Protein 1IZC (pdb70)

Nearest PDB structures (foldseek):
  1izc-assembly1_A  TM=1.003E+00  e=1.184E-63  Macrophoma commelinae
  1z6k-assembly1_A  TM=6.824E-01  e=1.123E-08  Mycobacterium tuberculosis H37Rv
  1u5h-assembly1_A  TM=6.588E-01  e=3.217E-08  Mycobacterium tuberculosis
  6as5-assembly1_B  TM=6.695E-01  e=9.802E-08  Mycobacterium tuberculosis H37Rv
  6cj4-assembly1_A  TM=6.616E-01  e=6.355E-08  Mycobacterium tuberculosis H37Rv

CATH classification: 3.20.20.60

Sequence (299 aa):
AKSYSEQPELHAKAPYRSAMLTYPGNLRQALKDAMADPSKTLMGVAHGIPSTFVTKVLAATKPDFVWIDVEHGMFNRLELHDAIHAAQHHSEGRSLVIVRVPKHDEVSLSTALDAGAAGIVIPHVETVEEVREFVKEMYYGPIGRRSFSPWTFSPGIADASLFPNDPYNVATSNNHVCIIPQIESVKGVENVDAIAAMPEIHGLMFGPGDYMIDAGLDLNGALSGVPHPTFVEAMTKFSTAAQRNGVPIFGGALSVDMVPSLIEQGYRAIAVQFDVWGLSRLVHGSLAQARASAKQFAG

Structure (mmCIF, N/CA/C/O backbone):
data_1IZC
#
_entry.id   1IZC
#
_cell.length_a   106.678
_cell.length_b   106.678
_cell.length_c   120.755
_cell.angle_alpha   90.00
_cell.angle_beta   90.00
_cell.angle_gamma   120.00
#
_symmetry.space_group_name_H-M   'P 63 2 2'
#
loop_
_entity.id
_entity.type
_entity.pdbx_description
1 polymer 'macrophomate synthase intermolecular Diels-Alderase'
2 non-polymer 'MAGNESIUM ION'
3 non-polymer 'PYRUVIC ACID'
4 water water
#
loop_
_atom_site.group_PDB
_atom_site.id
_atom_site.type_symbol
_atom_site.label_atom_id
_atom_site.label_alt_id
_atom_site.label_comp_id
_atom_site.label_asym_id
_atom_site.label_entity_id
_atom_site.label_seq_id
_atom_site.pdbx_PDB_ins_code
_atom_site.Cartn_x
_atom_site.Cartn_y
_atom_site.Cartn_z
_atom_site.occupancy
_atom_site.B_iso_or_equiv
_atom_site.auth_seq_id
_atom_site.auth_comp_id
_atom_site.auth_asym_id
_atom_site.auth_atom_id
_atom_site.pdbx_PDB_model_num
ATOM 1 N N . ALA A 1 2 ? 88.786 50.325 14.951 1.00 54.16 2 ALA A N 1
ATOM 2 C CA . ALA A 1 2 ? 88.762 51.789 15.263 1.00 51.32 2 ALA A CA 1
ATOM 3 C C . ALA A 1 2 ? 87.349 52.257 15.624 1.00 47.95 2 ALA A C 1
ATOM 4 O O . ALA A 1 2 ? 87.144 53.413 16.015 1.00 45.43 2 ALA A O 1
ATOM 6 N N . LYS A 1 3 ? 86.380 51.349 15.505 1.00 42.11 3 LYS A N 1
ATOM 7 C CA . LYS A 1 3 ? 84.993 51.680 15.794 1.00 28.86 3 LYS A CA 1
ATOM 8 C C . LYS A 1 3 ? 84.218 50.572 16.509 1.00 24.57 3 LYS A C 1
ATOM 9 O O . LYS A 1 3 ? 82.992 50.561 16.473 1.00 23.65 3 LYS A O 1
ATOM 15 N N . SER A 1 4 ? 84.921 49.641 17.141 1.00 21.22 4 SER A N 1
ATOM 16 C CA . SER A 1 4 ? 84.244 48.572 17.875 1.00 19.71 4 SER A CA 1
ATOM 17 C C . SER A 1 4 ? 83.692 49.193 19.161 1.00 18.40 4 SER A C 1
ATOM 18 O O . SER A 1 4 ? 84.036 50.321 19.512 1.00 16.08 4 SER A O 1
ATOM 21 N N . TYR A 1 5 ? 82.842 48.456 19.868 1.00 15.86 5 TYR A N 1
ATOM 22 C CA . TYR A 1 5 ? 82.272 48.958 21.111 1.00 15.67 5 TYR A CA 1
ATOM 23 C C . TYR A 1 5 ? 83.367 49.340 22.110 1.00 16.43 5 TYR A C 1
ATOM 24 O O . TYR A 1 5 ? 83.313 50.403 22.735 1.00 15.72 5 TYR A O 1
ATOM 33 N N . SER A 1 6 ? 84.358 48.467 22.262 1.00 19.12 6 SER A N 1
ATOM 34 C CA . SER A 1 6 ? 85.438 48.720 23.205 1.00 22.51 6 SER A CA 1
ATOM 35 C C . SER A 1 6 ? 86.208 49.991 22.870 1.00 24.47 6 SER A C 1
ATOM 36 O O . SER A 1 6 ? 86.779 50.617 23.760 1.00 25.03 6 SER A O 1
ATOM 39 N N . GLU A 1 7 ? 86.206 50.374 21.595 1.00 21.30 7 GLU A N 1
ATOM 40 C CA . GLU A 1 7 ? 86.910 51.575 21.146 1.00 23.41 7 GLU A CA 1
ATOM 41 C C . GLU A 1 7 ? 86.028 52.818 21.183 1.00 23.40 7 GLU A C 1
ATOM 42 O O . GLU A 1 7 ? 86.434 53.883 20.718 1.00 23.87 7 GLU A O 1
ATOM 48 N N . GLN A 1 8 ? 84.818 52.687 21.720 1.00 18.83 8 GLN A N 1
ATOM 49 C CA . GLN A 1 8 ? 83.903 53.819 21.810 1.00 17.88 8 GLN A CA 1
ATOM 50 C C . GLN A 1 8 ? 83.422 53.989 23.252 1.00 19.69 8 GLN A C 1
ATOM 51 O O . GLN A 1 8 ? 82.266 53.716 23.572 1.00 17.12 8 GLN A O 1
ATOM 57 N N . PRO A 1 9 ? 84.313 54.466 24.140 1.00 22.44 9 PRO A N 1
ATOM 58 C CA . PRO A 1 9 ? 84.036 54.688 25.569 1.00 20.09 9 PRO A CA 1
ATOM 59 C C . PRO A 1 9 ? 82.757 55.458 25.880 1.00 18.92 9 PRO A C 1
ATOM 60 O O . PRO A 1 9 ? 82.123 55.243 26.917 1.00 20.10 9 PRO A O 1
ATOM 64 N N . GLU A 1 10 ? 82.381 56.366 24.992 1.00 19.72 10 GLU A N 1
ATOM 65 C CA . GLU A 1 10 ? 81.183 57.160 25.204 1.00 21.38 10 GLU A CA 1
ATOM 66 C C . GLU A 1 10 ? 79.928 56.286 25.243 1.00 20.32 10 GLU A C 1
ATOM 67 O O . GLU A 1 10 ? 78.910 56.680 25.806 1.00 20.40 10 GLU A O 1
ATOM 73 N N . LEU A 1 11 ? 80.011 55.097 24.653 1.00 16.25 11 LEU A N 1
ATOM 74 C CA . LEU A 1 11 ? 78.873 54.179 24.620 1.00 16.88 11 LEU A CA 1
ATOM 75 C C . LEU A 1 11 ? 78.841 53.234 25.816 1.00 19.52 11 LEU A C 1
ATOM 76 O O . LEU A 1 11 ? 77.847 52.539 26.038 1.00 16.68 11 LEU A O 1
ATOM 81 N N . HIS A 1 12 ? 79.922 53.202 26.588 1.00 17.15 12 HIS A N 1
ATOM 82 C CA . HIS A 1 12 ? 79.986 52.281 27.713 1.00 18.93 12 HIS A CA 1
ATOM 83 C C . HIS A 1 12 ? 79.030 52.609 28.841 1.00 18.55 12 HIS A C 1
ATOM 84 O O . HIS A 1 12 ? 78.749 53.772 29.122 1.00 18.59 12 HIS A O 1
ATOM 91 N N . ALA A 1 13 ? 78.523 51.568 29.489 1.00 17.83 13 ALA A N 1
ATOM 92 C CA . ALA A 1 13 ? 77.585 51.761 30.581 1.00 18.42 13 ALA A CA 1
ATOM 93 C C . ALA A 1 13 ? 78.248 52.287 31.846 1.00 17.88 13 ALA A C 1
ATOM 94 O O . ALA A 1 13 ? 79.353 51.889 32.202 1.00 20.69 13 ALA A O 1
ATOM 96 N N . LYS A 1 14 ? 77.563 53.191 32.525 1.00 18.38 14 LYS A N 1
ATOM 97 C CA . LYS A 1 14 ? 78.077 53.726 33.773 1.00 25.55 14 LYS A CA 1
ATOM 98 C C . LYS A 1 14 ? 77.260 53.008 34.835 1.00 22.92 14 LYS A C 1
ATOM 99 O O . LYS A 1 14 ? 76.097 53.327 35.061 1.00 26.85 14 LYS A O 1
ATOM 105 N N . ALA A 1 15 ? 77.869 52.007 35.455 1.00 18.91 15 ALA A N 1
ATOM 106 C CA . ALA A 1 15 ? 77.184 51.213 36.467 1.00 15.44 15 ALA A CA 1
ATOM 107 C C . ALA A 1 15 ? 78.099 51.165 37.686 1.00 12.59 15 ALA A C 1
ATOM 108 O O . ALA A 1 15 ? 78.741 50.159 37.953 1.00 12.47 15 ALA A O 1
ATOM 110 N N . PRO A 1 16 ? 78.143 52.263 38.448 1.00 13.58 16 PRO A N 1
ATOM 111 C CA . PRO A 1 16 ? 78.968 52.426 39.648 1.00 14.45 16 PRO A CA 1
ATOM 112 C C . PRO A 1 16 ? 78.842 51.348 40.720 1.00 15.08 16 PRO A C 1
ATOM 113 O O . PRO A 1 16 ? 79.804 51.073 41.443 1.00 16.37 16 PRO A O 1
ATOM 117 N N . TYR A 1 17 ? 77.666 50.746 40.827 1.00 10.24 17 TYR A N 1
ATOM 118 C CA . TYR A 1 17 ? 77.426 49.761 41.879 1.00 8.14 17 TYR A CA 1
ATOM 119 C C . TYR A 1 17 ? 77.196 48.317 41.452 1.00 10.85 17 TYR A C 1
ATOM 120 O O . TYR A 1 17 ? 76.874 47.474 42.295 1.00 10.44 17 TYR A O 1
ATOM 129 N N . ARG A 1 18 ? 77.374 47.998 40.173 1.00 8.82 18 ARG A N 1
ATOM 130 C CA . ARG A 1 18 ? 77.122 46.616 39.751 1.00 9.76 18 ARG A CA 1
ATOM 131 C C . ARG A 1 18 ? 78.102 45.608 40.334 1.00 11.19 18 ARG A C 1
ATOM 132 O O . ARG A 1 18 ? 79.245 45.951 40.666 1.00 10.25 18 ARG A O 1
ATOM 140 N N . SER A 1 19 ? 77.647 44.368 40.478 1.00 10.97 19 SER A N 1
ATOM 141 C CA . SER A 1 19 ? 78.506 43.299 40.988 1.00 12.56 19 SER A CA 1
ATOM 142 C C . SER A 1 19 ? 79.324 42.740 39.824 1.00 10.63 19 SER A C 1
ATOM 143 O O . SER A 1 19 ? 79.171 43.188 38.687 1.00 12.02 19 SER A O 1
ATOM 146 N N . ALA A 1 20 ? 80.184 41.763 40.100 1.00 10.54 20 ALA A N 1
ATOM 147 C CA . ALA A 1 20 ? 81.007 41.170 39.048 1.00 8.42 20 ALA A CA 1
ATOM 148 C C . ALA A 1 20 ? 80.115 40.500 38.006 1.00 11.77 20 ALA A C 1
ATOM 149 O O . ALA A 1 2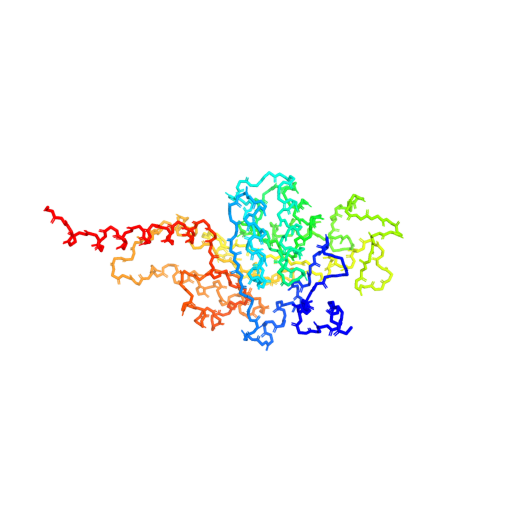0 ? 80.451 40.468 36.829 1.00 13.32 20 ALA A O 1
ATOM 151 N N . MET A 1 21 ? 78.996 39.939 38.456 1.00 9.61 21 MET A N 1
ATOM 152 C CA . MET A 1 21 ? 78.043 39.292 37.550 1.00 11.48 21 MET A CA 1
ATOM 153 C C . MET A 1 21 ? 76.675 39.909 37.783 1.00 11.14 21 MET A C 1
ATOM 154 O O . MET A 1 21 ? 76.263 40.122 38.928 1.00 9.51 21 MET A O 1
ATOM 159 N N . LEU A 1 22 ? 75.954 40.171 36.700 1.00 8.47 22 LEU A N 1
ATOM 160 C CA . LEU A 1 22 ? 74.658 40.831 36.815 1.00 10.41 22 LEU A CA 1
ATOM 161 C C . LEU A 1 22 ? 73.523 39.970 37.354 1.00 9.28 22 LEU A C 1
ATOM 162 O O . LEU A 1 22 ? 72.395 40.442 37.494 1.00 11.36 22 LEU A O 1
ATOM 167 N N . THR A 1 23 ? 73.840 38.716 37.661 1.00 9.33 23 THR A N 1
ATOM 168 C CA . THR A 1 23 ? 72.899 37.779 38.265 1.00 6.80 23 THR A CA 1
ATOM 169 C C . THR A 1 23 ? 72.970 37.943 39.784 1.00 9.17 23 THR A C 1
ATOM 170 O O . THR A 1 23 ? 72.232 37.290 40.528 1.00 9.27 23 THR A O 1
ATOM 174 N N . TYR A 1 24 ? 73.869 38.816 40.234 1.00 8.71 24 TYR A N 1
ATOM 175 C CA . TYR A 1 24 ? 74.035 39.095 41.662 1.00 10.45 24 TYR A CA 1
ATOM 176 C C . TYR A 1 24 ? 73.663 40.540 41.958 1.00 8.95 24 TYR A C 1
ATOM 177 O O . TYR A 1 24 ? 73.755 41.407 41.086 1.00 9.76 24 TYR A O 1
ATOM 186 N N . PRO A 1 25 ? 73.243 40.828 43.202 1.00 10.12 25 PRO A N 1
ATOM 187 C CA . PRO A 1 25 ? 72.858 42.202 43.529 1.00 9.36 25 PRO A CA 1
ATOM 188 C C . PRO A 1 25 ? 73.944 43.252 43.450 1.00 9.77 25 PRO A C 1
ATOM 189 O O . PRO A 1 25 ? 75.084 43.016 43.852 1.00 9.78 25 PRO A O 1
ATOM 193 N N . GLY A 1 26 ? 73.572 44.411 42.919 1.00 9.52 26 GLY A N 1
ATOM 194 C CA . GLY A 1 26 ? 74.491 45.528 42.857 1.00 9.09 26 GLY A CA 1
ATOM 195 C C . GLY A 1 26 ? 74.586 46.077 44.272 1.00 11.08 26 GLY A C 1
ATOM 196 O O . GLY A 1 26 ? 73.793 45.702 45.147 1.00 8.63 26 GLY A O 1
ATOM 197 N N . ASN A 1 27 ? 75.529 46.981 44.510 1.00 10.15 27 ASN A N 1
ATOM 198 C CA . ASN A 1 27 ? 75.715 47.496 45.866 1.00 9.91 27 ASN A CA 1
ATOM 199 C C . ASN A 1 27 ? 74.793 48.641 46.281 1.00 9.64 27 ASN A C 1
ATOM 200 O O . ASN A 1 27 ? 75.205 49.811 46.315 1.00 10.91 27 ASN A O 1
ATOM 205 N N . LEU A 1 28 ? 73.552 48.302 46.621 1.00 6.88 28 LEU A N 1
ATOM 206 C CA . LEU A 1 28 ? 72.587 49.307 47.049 1.00 9.67 28 LEU A CA 1
ATOM 207 C C . LEU A 1 28 ? 73.031 49.900 48.387 1.00 10.01 28 LEU A C 1
ATOM 208 O O . LEU A 1 28 ? 72.785 51.074 48.668 1.00 9.25 28 LEU A O 1
ATOM 213 N N . ARG A 1 29 ? 73.689 49.084 49.210 1.00 8.07 29 ARG A N 1
ATOM 214 C CA . ARG A 1 29 ? 74.176 49.553 50.508 1.00 8.35 29 ARG A CA 1
ATOM 215 C C . ARG A 1 29 ? 75.049 50.804 50.312 1.00 11.61 29 ARG A C 1
ATOM 216 O O . ARG A 1 29 ? 74.856 51.838 50.979 1.00 11.40 29 ARG A O 1
ATOM 224 N N . GLN A 1 30 ? 76.004 50.714 49.388 1.00 9.62 30 GLN A N 1
ATOM 225 C CA . GLN A 1 30 ? 76.902 51.832 49.131 1.00 9.75 30 GLN A CA 1
ATOM 226 C C . GLN A 1 30 ? 76.189 52.964 48.405 1.00 10.06 30 GLN A C 1
ATOM 227 O O . GLN A 1 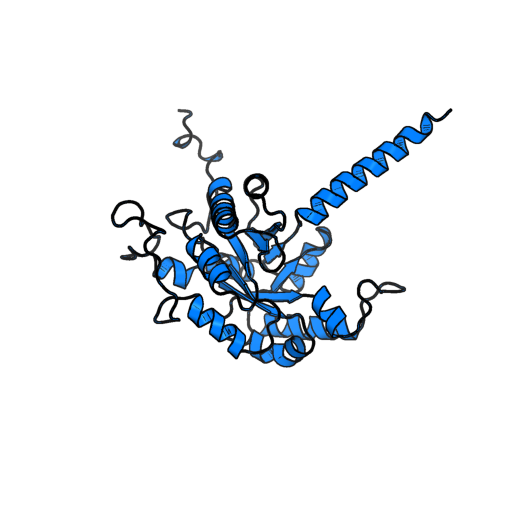30 ? 76.464 54.140 48.646 1.00 9.75 30 GLN A O 1
ATOM 233 N N . ALA A 1 31 ? 75.271 52.620 47.506 1.00 8.63 31 ALA A N 1
ATOM 234 C CA . ALA A 1 31 ? 74.547 53.661 46.780 1.00 10.43 31 ALA A CA 1
ATOM 235 C C . ALA A 1 31 ? 73.801 54.551 47.762 1.00 10.98 31 ALA A C 1
ATOM 236 O O . ALA A 1 31 ? 73.773 55.775 47.609 1.00 10.03 31 ALA A O 1
ATOM 238 N N . LEU A 1 32 ? 73.194 53.935 48.775 1.00 9.48 32 LEU A N 1
ATOM 239 C CA . LEU A 1 32 ? 72.463 54.706 49.774 1.00 8.65 32 LEU A CA 1
ATOM 240 C C . LEU A 1 32 ? 73.414 55.561 50.601 1.00 9.12 32 LEU A C 1
ATOM 241 O O . LEU A 1 32 ? 73.111 56.716 50.888 1.00 11.70 32 LEU A O 1
ATOM 246 N N . LYS A 1 33 ? 74.554 55.001 50.991 1.00 9.18 33 LYS A N 1
ATOM 247 C CA . LYS A 1 33 ? 75.516 55.774 51.770 1.00 9.24 33 LYS A CA 1
ATOM 248 C C . LYS A 1 33 ? 76.013 56.961 50.949 1.00 14.06 33 LYS A C 1
ATOM 249 O O . LYS A 1 33 ? 76.181 58.067 51.479 1.00 12.39 33 LYS A O 1
ATOM 255 N N . ASP A 1 34 ? 76.237 56.741 49.654 1.00 11.11 34 ASP A N 1
ATOM 256 C CA . ASP A 1 34 ? 76.710 57.818 48.786 1.00 11.10 34 ASP A CA 1
ATOM 257 C C . ASP A 1 34 ? 75.660 58.918 48.623 1.00 11.78 34 ASP A C 1
ATOM 258 O O . ASP A 1 34 ? 76.003 60.105 48.551 1.00 12.49 34 ASP A O 1
ATOM 263 N N . ALA A 1 35 ? 74.383 58.536 48.577 1.00 12.01 35 ALA A N 1
ATOM 264 C CA . ALA A 1 35 ? 73.299 59.508 48.450 1.00 11.08 35 ALA A CA 1
ATOM 265 C C . ALA A 1 35 ? 73.154 60.302 49.755 1.00 12.00 35 ALA A C 1
ATOM 266 O O . ALA A 1 35 ? 72.800 61.480 49.745 1.00 11.65 35 ALA A O 1
ATOM 268 N N . MET A 1 36 ? 73.421 59.657 50.886 1.00 11.78 36 MET A N 1
ATOM 269 C CA . MET A 1 36 ? 73.354 60.363 52.158 1.00 12.30 36 MET A CA 1
ATOM 270 C C . MET A 1 36 ? 74.479 61.398 52.225 1.00 12.12 36 MET A C 1
ATOM 271 O O . MET A 1 36 ? 74.270 62.518 52.679 1.00 15.04 36 MET A O 1
ATOM 276 N N . ALA A 1 37 ? 75.658 61.024 51.745 1.00 12.76 37 ALA A N 1
ATOM 277 C CA . ALA A 1 37 ? 76.812 61.923 51.749 1.00 13.17 37 ALA A CA 1
ATOM 278 C C . ALA A 1 37 ? 76.628 63.084 50.778 1.00 16.87 37 ALA A C 1
ATOM 279 O O . ALA A 1 37 ? 77.089 64.198 51.035 1.00 14.18 37 ALA A O 1
ATOM 281 N N . ASP A 1 38 ? 75.959 62.812 49.656 1.00 12.67 38 ASP A N 1
ATOM 282 C CA . ASP A 1 38 ? 75.716 63.831 48.638 1.00 13.24 38 ASP A CA 1
ATOM 283 C C . ASP A 1 38 ? 74.304 63.617 48.104 1.00 12.36 38 ASP A C 1
ATOM 284 O O . ASP A 1 38 ? 74.101 62.825 47.193 1.00 12.88 38 ASP A O 1
ATOM 289 N N . PRO A 1 39 ? 73.315 64.328 48.671 1.00 14.65 39 PRO A N 1
ATOM 290 C CA . PRO A 1 39 ? 71.912 64.206 48.259 1.00 13.07 39 PRO A CA 1
ATOM 291 C C . PRO A 1 39 ? 71.592 64.474 46.794 1.00 14.75 39 PRO A C 1
ATOM 292 O O . PRO A 1 39 ? 70.482 64.176 46.354 1.00 12.74 39 PRO A O 1
ATOM 296 N N . SER A 1 40 ? 72.536 65.039 46.042 1.00 13.22 40 SER A N 1
ATOM 297 C CA . SER A 1 40 ? 72.282 65.261 44.621 1.00 14.95 40 SER A CA 1
ATOM 298 C C . SER A 1 40 ? 72.312 63.882 43.964 1.00 14.54 40 SER A C 1
ATOM 299 O O . SER A 1 40 ? 71.891 63.719 42.811 1.00 15.17 40 SER A O 1
ATOM 302 N N . LYS A 1 41 ? 72.803 62.886 44.704 1.00 12.79 41 LYS A N 1
ATOM 303 C CA . LYS A 1 41 ? 72.873 61.520 44.192 1.00 12.10 41 LYS A CA 1
ATOM 304 C C . LYS A 1 41 ? 71.688 60.659 44.654 1.00 12.66 41 LYS A C 1
ATOM 305 O O . LYS A 1 41 ? 71.710 59.433 44.521 1.00 12.16 41 LYS A O 1
ATOM 311 N N . THR A 1 42 ? 70.670 61.306 45.208 1.00 9.82 42 THR A N 1
ATOM 312 C CA . THR A 1 42 ? 69.458 60.619 45.641 1.00 10.94 42 THR A CA 1
ATOM 313 C C . THR A 1 42 ? 69.034 59.710 44.485 1.00 12.11 42 THR A C 1
ATOM 314 O O . THR A 1 42 ? 68.997 60.148 43.339 1.00 12.60 42 THR A O 1
ATOM 318 N N . LEU A 1 43 ? 68.738 58.448 44.790 1.00 9.15 43 LEU A N 1
ATOM 319 C CA . LEU A 1 43 ? 68.347 57.487 43.756 1.00 10.01 43 LEU A CA 1
ATOM 320 C C . LEU A 1 43 ? 66.965 57.763 43.196 1.00 9.45 43 LEU A C 1
ATOM 321 O O . LEU A 1 43 ? 65.988 57.839 43.941 1.00 8.46 43 LEU A O 1
ATOM 326 N N . MET A 1 44 ? 66.890 57.915 41.878 1.00 9.68 44 MET A N 1
ATOM 327 C CA . MET A 1 44 ? 65.610 58.161 41.223 1.00 8.37 44 MET A CA 1
ATOM 328 C C . MET A 1 44 ? 65.248 56.872 40.477 1.00 7.22 44 MET A C 1
ATOM 329 O O . MET A 1 44 ? 65.989 56.432 39.594 1.00 9.72 44 MET A O 1
ATOM 334 N N . GLY A 1 45 ? 64.123 56.266 40.859 1.00 10.09 45 GLY A N 1
ATOM 335 C CA . GLY A 1 45 ? 63.727 55.018 40.234 1.00 10.95 45 GLY A CA 1
ATOM 336 C C . GLY A 1 45 ? 62.289 54.968 39.757 1.00 9.46 45 GLY A C 1
ATOM 337 O O . GLY A 1 45 ? 61.588 55.981 39.720 1.00 11.10 45 GLY A O 1
ATOM 338 N N . VAL A 1 46 ? 61.849 53.762 39.415 1.00 8.16 46 VAL A N 1
ATOM 339 C CA . VAL A 1 46 ? 60.507 53.549 38.897 1.00 9.44 46 VAL A CA 1
ATOM 340 C C . VAL A 1 46 ? 59.864 52.353 39.584 1.00 9.45 46 VAL A C 1
ATOM 341 O O . VAL A 1 46 ? 60.530 51.335 39.843 1.00 9.03 46 VAL A O 1
ATOM 345 N N . ALA A 1 47 ? 58.578 52.493 39.907 1.00 8.07 47 ALA A N 1
ATOM 346 C CA . ALA A 1 47 ? 57.821 51.426 40.567 1.00 8.76 47 ALA A CA 1
ATOM 347 C C . ALA A 1 47 ? 57.261 50.550 39.452 1.00 10.97 47 ALA A C 1
ATOM 348 O O . ALA A 1 47 ? 56.741 51.057 38.463 1.00 10.41 47 ALA A O 1
ATOM 350 N N . HIS A 1 48 ? 57.373 49.239 39.635 1.00 8.69 48 HIS A N 1
ATOM 351 C CA . HIS A 1 48 ? 56.990 48.248 38.622 1.00 7.76 48 HIS A CA 1
ATOM 352 C C . HIS A 1 48 ? 55.981 47.239 39.188 1.00 10.55 48 HIS A C 1
ATOM 353 O O . HIS A 1 48 ? 56.319 46.370 40.009 1.00 8.68 48 HIS A O 1
ATOM 360 N N . GLY A 1 49 ? 54.725 47.384 38.751 1.00 8.73 49 GLY A N 1
ATOM 361 C CA . GLY A 1 49 ? 53.647 46.520 39.205 1.00 7.74 49 GLY A CA 1
ATOM 362 C C . GLY A 1 49 ? 53.008 45.712 38.081 1.00 11.31 49 GLY A C 1
ATOM 363 O O . GLY A 1 49 ? 52.156 44.867 38.338 1.00 11.46 49 GLY A O 1
ATOM 364 N N . ILE A 1 50 ? 53.403 45.978 36.839 1.00 8.63 50 ILE A N 1
ATOM 365 C CA . ILE A 1 50 ? 52.868 45.229 35.693 1.00 10.24 50 ILE A CA 1
ATOM 366 C C . ILE A 1 50 ? 53.688 43.947 35.596 1.00 9.08 50 ILE A C 1
ATOM 367 O O . ILE A 1 50 ? 54.900 44.002 35.372 1.00 12.03 50 ILE A O 1
ATOM 372 N N . PRO A 1 51 ? 53.038 42.774 35.742 1.00 10.14 51 PRO A N 1
ATOM 373 C CA . PRO A 1 51 ? 53.735 41.486 35.685 1.00 10.65 51 PRO A CA 1
ATOM 374 C C . PRO A 1 51 ? 54.120 41.060 34.283 1.00 11.85 51 PRO A C 1
ATOM 375 O O . PRO A 1 51 ? 53.538 40.134 33.712 1.00 10.65 51 PRO A O 1
ATOM 379 N N . SER A 1 52 ? 55.117 41.747 33.734 1.00 8.77 52 SER A N 1
ATOM 380 C CA . SER A 1 52 ? 55.583 41.462 32.384 1.00 10.47 52 SER A CA 1
ATOM 381 C C . SER A 1 52 ? 57.072 41.767 32.311 1.00 12.09 52 SER A C 1
ATOM 382 O O . SER A 1 52 ? 57.486 42.904 32.567 1.00 7.42 52 SER A O 1
ATOM 385 N N . THR A 1 53 ? 57.877 40.762 31.977 1.00 10.30 53 THR A N 1
ATOM 386 C CA . THR A 1 53 ? 59.310 41.004 31.872 1.00 9.20 53 THR A CA 1
ATOM 387 C C . THR A 1 53 ? 59.594 41.922 30.687 1.00 9.30 53 THR A C 1
ATOM 388 O O . THR A 1 53 ? 60.605 42.615 30.681 1.00 9.02 53 THR A O 1
ATOM 392 N N . PHE A 1 54 ? 58.709 41.943 29.688 1.00 6.90 54 PHE A N 1
ATOM 393 C CA . PHE A 1 54 ? 58.915 42.834 28.541 1.00 9.62 54 PHE A CA 1
ATOM 394 C C . PHE A 1 54 ? 58.868 44.267 29.078 1.00 9.63 54 PHE A C 1
ATOM 395 O O . PHE A 1 54 ? 59.683 45.110 28.707 1.00 8.51 54 PHE A O 1
ATOM 403 N N . VAL A 1 55 ? 57.915 44.543 29.966 1.00 6.85 55 VAL A N 1
ATOM 404 C CA . VAL A 1 55 ? 57.830 45.872 30.569 1.00 6.85 55 VAL A CA 1
ATOM 405 C C . VAL A 1 55 ? 59.101 46.160 31.379 1.00 5.83 55 VAL A C 1
ATOM 406 O O . VAL A 1 55 ? 59.637 47.264 31.327 1.00 7.01 55 VAL A O 1
ATOM 410 N N . THR A 1 56 ? 59.594 45.174 32.126 1.00 6.87 56 THR A N 1
ATOM 411 C CA . THR A 1 56 ? 60.808 45.404 32.902 1.00 8.18 56 THR A CA 1
ATOM 412 C C . THR A 1 56 ? 61.928 45.840 31.963 1.00 7.10 56 THR A C 1
ATOM 413 O O . THR A 1 56 ? 62.724 46.719 32.285 1.00 6.42 56 THR A O 1
ATOM 417 N N . LYS A 1 57 ? 62.006 45.192 30.808 1.00 5.17 57 LYS A N 1
ATOM 418 C CA . LYS A 1 57 ? 63.044 45.540 29.841 1.00 6.35 57 LYS A CA 1
ATOM 419 C C . LYS A 1 57 ? 62.902 46.977 29.327 1.00 8.60 57 LYS A C 1
ATOM 420 O O . LYS A 1 57 ? 63.898 47.679 29.137 1.00 10.38 57 LYS A O 1
ATOM 426 N N . VAL A 1 58 ? 61.669 47.406 29.078 1.00 7.10 58 VAL A N 1
ATOM 427 C CA . VAL A 1 58 ? 61.433 48.775 28.606 1.00 7.64 58 VAL A CA 1
ATOM 428 C C . VAL A 1 58 ? 61.843 49.749 29.715 1.00 10.22 58 VAL A C 1
ATOM 429 O O . VAL A 1 58 ? 62.497 50.755 29.465 1.00 9.23 58 VAL A O 1
ATOM 433 N N . LEU A 1 59 ? 61.463 49.439 30.952 1.00 7.60 59 LEU A N 1
ATOM 434 C CA . LEU A 1 59 ? 61.828 50.299 32.080 1.00 6.31 59 LEU A CA 1
ATOM 435 C C . LEU A 1 59 ? 63.352 50.324 32.273 1.00 7.85 59 LEU A C 1
ATOM 436 O O . LEU A 1 59 ? 63.944 51.385 32.499 1.00 9.64 59 LEU A O 1
ATOM 441 N N . ALA A 1 60 ? 63.987 49.160 32.193 1.00 8.41 60 ALA A N 1
ATOM 442 C CA . ALA A 1 60 ? 65.434 49.092 32.388 1.00 8.30 60 ALA A CA 1
ATOM 443 C C . ALA A 1 60 ? 66.193 49.907 31.337 1.00 10.69 60 ALA A C 1
ATOM 444 O O . ALA A 1 60 ? 67.231 50.498 31.637 1.00 9.78 60 ALA A O 1
ATOM 446 N N . ALA A 1 61 ? 65.666 49.953 30.119 1.00 8.22 61 ALA A N 1
ATOM 447 C CA . ALA A 1 61 ? 66.335 50.694 29.046 1.00 10.27 61 ALA A CA 1
ATOM 448 C C . ALA A 1 61 ? 66.348 52.208 29.277 1.00 10.33 61 ALA A C 1
ATOM 449 O O . ALA A 1 61 ? 67.136 52.917 28.644 1.00 11.39 61 ALA A O 1
ATOM 451 N N . THR A 1 62 ? 65.490 52.706 30.168 1.00 8.02 62 THR A N 1
ATOM 452 C CA . THR A 1 62 ? 65.468 54.145 30.465 1.00 7.40 62 THR A CA 1
ATOM 453 C C . THR A 1 62 ? 66.520 54.479 31.525 1.00 11.00 62 THR A C 1
ATOM 454 O O . THR A 1 62 ? 66.671 55.636 31.919 1.00 10.08 62 THR A O 1
ATOM 458 N N . LYS A 1 63 ? 67.211 53.442 31.995 1.00 8.98 63 LYS A N 1
ATOM 459 C CA . LYS A 1 63 ? 68.285 53.576 32.972 1.00 10.65 63 LYS A CA 1
ATOM 460 C C . LYS A 1 63 ? 67.965 54.244 34.309 1.00 11.51 63 LYS A C 1
ATOM 461 O O . LYS A 1 63 ? 68.642 55.183 34.728 1.00 11.74 63 LYS A O 1
ATOM 467 N N . PRO A 1 64 ? 66.931 53.751 35.014 1.00 7.94 64 PRO A N 1
ATOM 468 C CA . PRO A 1 64 ? 66.584 54.333 36.312 1.00 9.03 64 PRO A CA 1
ATOM 469 C C . PRO A 1 64 ? 67.651 53.878 37.311 1.00 8.58 64 PRO A C 1
ATOM 470 O O . PRO A 1 64 ? 68.355 52.894 37.062 1.00 10.45 64 PRO A O 1
ATOM 474 N N . ASP A 1 65 ? 67.782 54.592 38.426 1.00 9.44 65 ASP A N 1
ATOM 475 C CA . ASP A 1 65 ? 68.759 54.201 39.435 1.00 7.99 65 ASP A CA 1
ATOM 476 C C . ASP A 1 65 ? 68.308 52.900 40.098 1.00 9.46 65 ASP A C 1
ATOM 477 O O . ASP A 1 65 ? 69.112 52.180 40.675 1.00 10.43 65 ASP A O 1
ATOM 482 N N . PHE A 1 66 ? 67.009 52.618 40.032 1.00 10.26 66 PHE A N 1
ATOM 483 C CA . PHE A 1 66 ? 66.479 51.369 40.562 1.00 6.82 66 PHE A CA 1
ATOM 484 C C . PHE A 1 66 ? 65.109 51.063 39.981 1.00 7.65 66 PHE A C 1
ATOM 485 O O . PHE A 1 66 ? 64.414 51.959 39.508 1.00 8.64 66 PHE A O 1
ATOM 493 N N . VAL A 1 67 ? 64.744 49.784 40.002 1.00 9.25 67 VAL A N 1
ATOM 494 C CA . VAL A 1 67 ? 63.415 49.353 39.577 1.00 8.05 67 VAL A CA 1
ATOM 495 C C . VAL A 1 67 ? 62.886 48.742 40.868 1.00 7.98 67 VAL A C 1
ATOM 496 O O . VAL A 1 67 ? 63.529 47.872 41.456 1.00 9.83 67 VAL A O 1
ATOM 500 N N . TRP A 1 68 ? 61.741 49.237 41.321 1.00 7.33 68 TRP A N 1
ATOM 501 C CA . TRP A 1 68 ? 61.101 48.796 42.553 1.00 8.75 68 TRP A CA 1
ATOM 502 C C . TRP A 1 68 ? 59.979 47.846 42.143 1.00 10.06 68 TRP A C 1
ATOM 503 O O . TRP A 1 68 ? 58.951 48.280 41.632 1.00 10.35 68 TRP A O 1
ATOM 514 N N . ILE A 1 69 ? 60.179 46.551 42.369 1.00 9.03 69 ILE A N 1
ATOM 515 C CA . ILE A 1 69 ? 59.179 45.558 41.982 1.00 6.43 69 ILE A CA 1
ATOM 516 C C . ILE A 1 69 ? 58.295 45.207 43.169 1.00 8.42 69 ILE A C 1
ATOM 517 O O . ILE A 1 69 ? 58.790 44.825 44.226 1.00 8.00 69 ILE A O 1
ATOM 522 N N . ASP A 1 70 ? 56.983 45.336 42.989 1.00 7.88 70 ASP A N 1
ATOM 523 C CA . ASP A 1 70 ? 56.045 45.049 44.064 1.00 8.83 70 ASP A CA 1
ATOM 524 C C . ASP A 1 70 ? 55.473 43.641 43.961 1.00 11.20 70 ASP A C 1
ATOM 525 O O . ASP A 1 70 ? 54.644 43.352 43.094 1.00 11.67 70 ASP A O 1
ATOM 530 N N . VAL A 1 71 ? 55.920 42.762 44.850 1.00 10.38 71 VAL A N 1
ATOM 531 C CA . VAL A 1 71 ? 55.434 41.401 44.854 1.00 12.47 71 VAL A CA 1
ATOM 532 C C . VAL A 1 71 ? 54.328 41.267 45.890 1.00 12.81 71 VAL A C 1
ATOM 533 O O . VAL A 1 71 ? 53.596 40.284 45.888 1.00 11.66 71 VAL A O 1
ATOM 537 N N . GLU A 1 72 ? 54.192 42.245 46.785 1.00 8.47 72 GLU A N 1
ATOM 538 C CA . GLU A 1 72 ? 53.106 42.126 47.753 1.00 6.55 72 GLU A CA 1
ATOM 539 C C . GLU A 1 72 ? 51.788 42.204 47.000 1.00 6.96 72 GLU A C 1
ATOM 540 O O . GLU A 1 72 ? 50.875 41.413 47.251 1.00 10.88 72 GLU A O 1
ATOM 546 N N . HIS A 1 73 ? 51.705 43.149 46.066 1.00 8.44 73 HIS A N 1
ATOM 547 C CA . HIS A 1 73 ? 50.476 43.341 45.300 1.00 12.43 73 HIS A CA 1
ATOM 548 C C . HIS A 1 73 ? 50.604 43.176 43.790 1.00 15.76 73 HIS A C 1
ATOM 549 O O . HIS A 1 73 ? 49.596 43.242 43.078 1.00 19.05 73 HIS A O 1
ATOM 556 N N . GLY A 1 74 ? 51.827 43.000 43.300 1.00 10.14 74 GLY A N 1
ATOM 557 C CA . GLY A 1 74 ? 52.041 42.790 41.874 1.00 10.73 74 GLY A CA 1
ATOM 558 C C . GLY A 1 74 ? 51.846 41.313 41.583 1.00 10.94 74 GLY A C 1
ATOM 559 O O . GLY A 1 74 ? 52.329 40.449 42.315 1.00 12.15 74 GLY A O 1
ATOM 560 N N . MET A 1 75 ? 51.150 41.009 40.495 1.00 9.03 75 MET A N 1
ATOM 561 C CA . MET A 1 75 ? 50.844 39.630 40.144 1.00 10.81 75 MET A CA 1
ATOM 562 C C . MET A 1 75 ? 51.977 38.841 39.481 1.00 12.51 75 MET A C 1
ATOM 563 O O . MET A 1 75 ? 51.769 38.164 38.480 1.00 11.73 75 MET A O 1
ATOM 568 N N . PHE A 1 76 ? 53.176 38.911 40.046 1.00 9.69 76 PHE A N 1
ATOM 569 C CA . PHE A 1 76 ? 54.301 38.181 39.482 1.00 12.44 76 PHE A CA 1
ATOM 570 C C . PHE A 1 76 ? 54.337 36.725 39.946 1.00 11.64 76 PHE A C 1
ATOM 571 O O . PHE A 1 76 ? 54.269 36.461 41.148 1.00 16.19 76 PHE A O 1
ATOM 579 N N . ASN A 1 77 ? 54.441 35.793 39.000 1.00 10.07 77 ASN A N 1
ATOM 580 C CA . ASN A 1 77 ? 54.609 34.382 39.351 1.00 10.28 77 ASN A CA 1
ATOM 581 C C . ASN A 1 77 ? 56.074 34.269 39.775 1.00 9.55 77 ASN A C 1
ATOM 582 O O . ASN A 1 77 ? 56.869 35.179 39.539 1.00 9.46 77 ASN A O 1
ATOM 587 N N . ARG A 1 78 ? 56.440 33.137 40.358 1.00 7.20 78 ARG A N 1
ATOM 588 C CA . ARG A 1 78 ? 57.797 32.942 40.824 1.00 7.71 78 ARG A CA 1
ATOM 589 C C . ARG A 1 78 ? 58.868 33.077 39.743 1.00 8.38 78 ARG A C 1
ATOM 590 O O . ARG A 1 78 ? 59.806 33.861 39.890 1.00 8.09 78 ARG A O 1
ATOM 598 N N . LEU A 1 79 ? 58.733 32.314 38.663 1.00 7.19 79 LEU A N 1
ATOM 599 C CA . LEU A 1 79 ? 59.731 32.363 37.606 1.00 9.17 79 LEU A CA 1
ATOM 600 C C . LEU A 1 79 ? 59.757 33.735 36.947 1.00 8.60 79 LEU A C 1
ATOM 601 O O . LEU A 1 79 ? 60.830 34.250 36.623 1.00 9.13 79 LEU A O 1
ATOM 606 N N . GLU A 1 80 ? 58.582 34.327 36.759 1.00 8.59 80 GLU A N 1
ATOM 607 C CA . GLU A 1 80 ? 58.494 35.648 36.142 1.00 11.14 80 GLU A CA 1
ATOM 608 C C . GLU A 1 80 ? 59.146 36.735 37.009 1.00 7.50 80 GLU A C 1
ATOM 609 O O . GLU A 1 80 ? 59.721 37.683 36.478 1.00 8.27 80 GLU A O 1
ATOM 615 N N . LEU A 1 81 ? 59.056 36.596 38.334 1.00 7.96 81 LEU A N 1
ATOM 616 C CA . LEU A 1 81 ? 59.695 37.542 39.259 1.00 6.76 81 LEU A CA 1
ATOM 617 C C . LEU A 1 81 ? 61.211 37.424 39.062 1.00 6.54 81 LEU A C 1
ATOM 618 O O . LEU A 1 81 ? 61.932 38.419 38.946 1.00 7.14 81 LEU A O 1
ATOM 623 N N . HIS A 1 82 ? 61.687 36.187 39.062 1.00 7.92 82 HIS A N 1
ATOM 624 C CA . HIS A 1 82 ? 63.105 35.893 38.846 1.00 7.44 82 HIS A CA 1
ATOM 625 C C . HIS A 1 82 ? 63.561 36.514 37.522 1.00 8.10 82 HIS A C 1
ATOM 626 O O . HIS A 1 82 ? 64.600 37.173 37.464 1.00 7.23 82 HIS A O 1
ATOM 633 N N . ASP A 1 83 ? 62.776 36.327 36.466 1.00 6.03 83 ASP A N 1
ATOM 634 C CA . ASP A 1 83 ? 63.154 36.867 35.166 1.00 8.63 83 ASP A CA 1
ATOM 635 C C . ASP A 1 83 ? 63.105 38.386 35.122 1.00 7.01 83 ASP A C 1
ATOM 636 O O . ASP A 1 83 ? 63.914 39.007 34.428 1.00 6.13 83 ASP A O 1
ATOM 641 N N . ALA A 1 84 ? 62.172 38.991 35.857 1.00 6.92 84 ALA A N 1
ATOM 642 C CA . ALA A 1 84 ? 62.054 40.444 35.860 1.00 7.02 84 ALA A CA 1
ATOM 643 C C . ALA A 1 84 ? 63.270 41.046 36.568 1.00 6.81 84 ALA A C 1
ATOM 644 O O . ALA A 1 84 ? 63.840 42.045 36.124 1.00 7.27 84 ALA A O 1
ATOM 646 N N . ILE A 1 85 ? 63.688 40.421 37.660 1.00 5.10 85 ILE A N 1
ATOM 647 C CA . ILE A 1 85 ? 64.840 40.938 38.394 1.00 5.54 85 ILE A CA 1
ATOM 648 C C . ILE A 1 85 ? 66.086 40.844 37.502 1.00 6.76 85 ILE A C 1
ATOM 649 O O . ILE A 1 85 ? 66.856 41.807 37.394 1.00 6.91 85 ILE A O 1
ATOM 654 N N . HIS A 1 86 ? 66.271 39.698 36.851 1.00 5.80 86 HIS A N 1
ATOM 655 C CA . HIS A 1 86 ? 67.401 39.524 35.935 1.00 6.78 86 HIS A CA 1
ATOM 656 C C . HIS A 1 86 ? 67.309 40.573 34.824 1.00 8.22 86 HIS A C 1
ATOM 657 O O . HIS A 1 86 ? 68.292 41.216 34.489 1.00 6.08 86 HIS A O 1
ATOM 664 N N . ALA A 1 87 ? 66.130 40.727 34.233 1.00 6.65 87 ALA A N 1
ATOM 665 C CA . ALA A 1 87 ? 66.000 41.701 33.139 1.00 6.48 87 ALA A CA 1
ATOM 666 C C . ALA A 1 87 ? 66.327 43.135 33.565 1.00 7.67 87 ALA A C 1
ATOM 667 O O . ALA A 1 87 ? 66.981 43.879 32.817 1.00 8.23 87 ALA A O 1
ATOM 669 N N . ALA A 1 88 ? 65.876 43.539 34.749 1.00 5.61 88 ALA A N 1
ATOM 670 C CA . ALA A 1 88 ? 66.166 44.900 35.218 1.00 6.25 88 ALA A CA 1
ATOM 671 C C . ALA A 1 88 ? 67.668 45.159 35.275 1.00 7.69 88 ALA A C 1
ATOM 672 O O . ALA A 1 88 ? 68.153 46.200 34.824 1.00 8.72 88 ALA A O 1
ATOM 674 N N . GLN A 1 89 ? 68.412 44.223 35.847 1.00 7.99 89 GLN A N 1
ATOM 675 C CA . GLN A 1 89 ? 69.839 44.418 35.954 1.00 6.64 89 GLN A CA 1
ATOM 676 C C . GLN A 1 89 ? 70.597 44.217 34.650 1.00 9.47 89 GLN A C 1
ATOM 677 O O . GLN A 1 89 ? 71.527 44.955 34.368 1.00 10.53 89 GLN A O 1
ATOM 683 N N . HIS A 1 90 ? 70.190 43.248 33.835 1.00 10.02 90 HIS A N 1
ATOM 684 C CA . HIS A 1 90 ? 70.914 43.001 32.584 1.00 7.56 90 HIS A CA 1
ATOM 685 C C . HIS A 1 90 ? 70.612 44.022 31.491 1.00 8.07 90 HIS A C 1
ATOM 686 O O . HIS A 1 90 ? 71.528 44.472 30.810 1.00 8.95 90 HIS A O 1
ATOM 693 N N . HIS A 1 91 ? 69.344 44.402 31.325 1.00 8.03 91 HIS A N 1
ATOM 694 C CA . HIS A 1 91 ? 68.988 45.371 30.292 1.00 7.86 91 HIS A CA 1
ATOM 695 C C . HIS A 1 91 ? 69.367 46.827 30.612 1.00 11.80 91 HIS A C 1
ATOM 696 O O . HIS A 1 91 ? 69.258 47.714 29.754 1.00 13.02 91 HIS A O 1
ATOM 703 N N . SER A 1 92 ? 69.814 47.075 31.842 1.00 8.75 92 SER A N 1
ATOM 704 C CA . SER A 1 92 ? 70.301 48.405 32.227 1.00 9.45 92 SER A CA 1
ATOM 705 C C . SER A 1 92 ? 71.828 48.269 32.361 1.00 10.35 92 SER A C 1
ATOM 706 O O . SER A 1 92 ? 72.521 49.223 32.735 1.00 10.15 92 SER A O 1
ATOM 709 N N . GLU A 1 93 ? 72.326 47.075 32.046 1.00 7.92 93 GLU A N 1
ATOM 710 C CA . GLU A 1 93 ? 73.747 46.707 32.151 1.00 8.87 93 GLU A CA 1
ATOM 711 C C . GLU A 1 93 ? 74.322 47.069 33.511 1.00 11.69 93 GLU A C 1
ATOM 712 O O . GLU A 1 93 ? 75.433 47.583 33.623 1.00 11.65 93 GLU A O 1
ATOM 718 N N . GLY A 1 94 ? 73.530 46.790 34.542 1.00 9.50 94 GLY A N 1
ATOM 719 C CA . GLY A 1 94 ? 73.957 47.026 35.909 1.00 9.24 94 GLY A CA 1
ATOM 720 C C . GLY A 1 94 ? 73.674 48.388 36.509 1.00 9.79 94 GLY A C 1
ATOM 721 O O . GLY A 1 94 ? 73.920 48.595 37.702 1.00 10.05 94 GLY A O 1
ATOM 722 N N . ARG A 1 95 ? 73.165 49.318 35.714 1.00 10.46 95 ARG A N 1
ATOM 723 C CA . ARG A 1 95 ? 72.885 50.648 36.246 1.00 12.76 95 ARG A CA 1
ATOM 724 C C . ARG A 1 95 ? 71.658 50.699 37.154 1.00 12.60 95 ARG A C 1
ATOM 725 O O . ARG A 1 95 ? 71.594 51.530 38.072 1.00 13.40 95 ARG A O 1
ATOM 733 N N . SER A 1 96 ? 70.691 49.811 36.918 1.00 8.44 96 SER A N 1
ATOM 734 C CA . SER A 1 96 ? 69.467 49.788 37.714 1.00 7.35 96 SER A CA 1
ATOM 735 C C . SER A 1 96 ? 69.460 48.733 38.804 1.00 10.24 96 SER A C 1
ATOM 736 O O . SER A 1 96 ? 69.343 47.542 38.526 1.00 12.42 96 SER A O 1
ATOM 739 N N . LEU A 1 97 ? 69.567 49.170 40.051 1.00 8.47 97 LEU A N 1
ATOM 740 C CA . LEU A 1 97 ? 69.522 48.226 41.161 1.00 8.20 97 LEU A CA 1
ATOM 741 C C . LEU A 1 97 ? 68.070 47.774 41.318 1.00 9.98 97 LEU A C 1
ATOM 742 O O . LEU A 1 97 ? 67.151 48.474 40.890 1.00 13.40 97 LEU A O 1
ATOM 747 N N . VAL A 1 98 ? 67.854 46.614 41.931 1.00 8.20 98 VAL A N 1
ATOM 748 C CA . VAL A 1 98 ? 66.494 46.128 42.094 1.00 8.08 98 VAL A CA 1
ATOM 749 C C . VAL A 1 98 ? 66.079 46.048 43.549 1.00 8.69 98 VAL A C 1
ATOM 750 O O . VAL A 1 98 ? 66.789 45.476 44.378 1.00 10.98 98 VAL A O 1
ATOM 754 N N . ILE A 1 99 ? 64.935 46.653 43.852 1.00 7.29 99 ILE A N 1
ATOM 755 C CA . ILE A 1 99 ? 64.368 46.637 45.202 1.00 7.82 99 ILE A CA 1
ATOM 756 C C . ILE A 1 99 ? 63.043 45.907 45.058 1.00 10.03 99 ILE A C 1
ATOM 757 O O . ILE A 1 99 ? 62.281 46.160 44.106 1.00 9.31 99 ILE A O 1
ATOM 762 N N . VAL A 1 100 ? 62.758 45.001 45.986 1.00 6.67 100 VAL A N 1
ATOM 763 C CA . VAL A 1 100 ? 61.532 44.240 45.894 1.00 8.22 100 VAL A CA 1
ATOM 764 C C . VAL A 1 100 ? 60.737 44.344 47.171 1.00 10.04 100 VAL A C 1
ATOM 765 O O . VAL A 1 100 ? 61.281 44.140 48.258 1.00 10.46 100 VAL A O 1
ATOM 769 N N . ARG A 1 101 ? 59.469 44.720 47.049 1.00 9.36 101 ARG A N 1
ATOM 770 C CA . ARG A 1 101 ? 58.621 44.731 48.234 1.00 8.94 101 ARG A CA 1
ATOM 771 C C . ARG A 1 101 ? 57.947 43.372 48.211 1.00 13.50 101 ARG A C 1
ATOM 772 O O . ARG A 1 101 ? 57.221 43.032 47.272 1.00 11.82 101 ARG A O 1
ATOM 780 N N . VAL A 1 102 ? 58.184 42.595 49.254 1.00 8.51 102 VAL A N 1
ATOM 781 C CA . VAL A 1 102 ? 57.663 41.252 49.332 1.00 9.47 102 VAL A CA 1
ATOM 782 C C . VAL A 1 102 ? 56.450 41.120 50.227 1.00 10.65 102 VAL A C 1
ATOM 783 O O . VAL A 1 102 ? 56.160 42.006 51.016 1.00 13.09 102 VAL A O 1
ATOM 787 N N . PRO A 1 103 ? 55.699 40.020 50.072 1.00 10.95 103 PRO A N 1
ATOM 788 C CA . PRO A 1 103 ? 54.525 39.809 50.927 1.00 9.28 103 PRO A CA 1
ATOM 789 C C . PRO A 1 103 ? 55.155 39.625 52.317 1.00 10.96 103 PRO A C 1
ATOM 790 O O . PRO A 1 103 ? 56.203 38.997 52.433 1.00 13.53 103 PRO A O 1
ATOM 794 N N . LYS A 1 104 ? 54.522 40.133 53.370 1.00 13.67 104 LYS A N 1
ATOM 795 C CA . LYS A 1 104 ? 55.116 40.037 54.699 1.00 14.92 104 LYS A CA 1
ATOM 796 C C . LYS A 1 104 ? 55.520 38.658 55.246 1.00 16.79 104 LYS A C 1
ATOM 797 O O . LYS A 1 104 ? 56.496 38.555 56.007 1.00 17.12 104 LYS A O 1
ATOM 803 N N . HIS A 1 105 ? 54.804 37.599 54.882 1.00 15.08 105 HIS A N 1
ATOM 804 C CA . HIS A 1 105 ? 55.139 36.274 55.410 1.00 17.84 105 HIS A CA 1
ATOM 805 C C . HIS A 1 105 ? 55.486 35.216 54.369 1.00 18.75 105 HIS A C 1
ATOM 806 O O . HIS A 1 105 ? 55.506 34.028 54.680 1.00 23.34 105 HIS A O 1
ATOM 813 N N . ASP A 1 106 ? 55.798 35.631 53.153 1.00 14.13 106 ASP A N 1
ATOM 814 C CA . ASP A 1 106 ? 56.080 34.646 52.116 1.00 14.15 106 ASP A CA 1
ATOM 815 C C . ASP A 1 106 ? 57.567 34.382 51.913 1.00 15.30 106 ASP A C 1
ATOM 816 O O . ASP A 1 106 ? 58.255 35.158 51.250 1.00 12.87 106 ASP A O 1
ATOM 821 N N . GLU A 1 107 ? 58.056 33.276 52.474 1.00 13.38 107 GLU A N 1
ATOM 822 C CA . GLU A 1 107 ? 59.468 32.934 52.370 1.00 14.18 107 GLU A CA 1
ATOM 823 C C . GLU A 1 107 ? 59.931 32.671 50.941 1.00 14.31 107 GLU A C 1
ATOM 824 O O . GLU A 1 107 ? 61.069 32.993 50.592 1.00 13.17 107 GLU A O 1
ATOM 830 N N . VAL A 1 108 ? 59.056 32.111 50.113 1.00 12.68 108 VAL A N 1
ATOM 831 C CA . VAL A 1 108 ? 59.428 31.799 48.735 1.00 12.10 108 VAL A CA 1
ATOM 832 C C . VAL A 1 108 ? 59.600 33.073 47.916 1.00 10.95 108 VAL A C 1
ATOM 833 O O . VAL A 1 108 ? 60.527 33.181 47.111 1.00 11.75 108 VAL A O 1
ATOM 837 N N . SER A 1 109 ? 58.727 34.054 48.120 1.00 9.54 109 SER A N 1
ATOM 838 C CA . SER A 1 109 ? 58.883 35.308 47.373 1.00 9.56 109 SER A CA 1
ATOM 839 C C . SER A 1 109 ? 60.230 35.929 47.754 1.00 8.93 109 SER A C 1
ATOM 840 O O . SER A 1 109 ? 60.962 36.439 46.910 1.00 7.11 109 SER A O 1
ATOM 843 N N . LEU A 1 110 ? 60.553 35.877 49.043 1.00 9.18 110 LEU A N 1
ATOM 844 C CA . LEU A 1 110 ? 61.797 36.455 49.533 1.00 9.78 110 LEU A CA 1
ATOM 845 C C . LEU A 1 110 ? 63.025 35.752 48.976 1.00 10.49 110 LEU A C 1
ATOM 846 O O . LEU A 1 110 ? 63.930 36.405 48.474 1.00 8.10 110 LEU A O 1
ATOM 851 N N . SER A 1 111 ? 63.062 34.422 49.056 1.00 9.61 111 SER A N 1
ATOM 852 C CA . SER A 1 111 ? 64.235 33.715 48.550 1.00 11.32 111 SER A CA 1
ATOM 853 C C . SER A 1 111 ? 64.351 33.874 47.041 1.00 9.54 111 SER A C 1
ATOM 854 O O . SER A 1 111 ? 65.453 33.966 46.509 1.00 8.82 111 SER A O 1
ATOM 857 N N . THR A 1 112 ? 63.217 33.937 46.351 1.00 7.62 112 THR A N 1
ATOM 858 C CA . THR A 1 112 ? 63.246 34.110 44.902 1.00 8.97 112 THR A CA 1
ATOM 859 C C . THR A 1 112 ? 63.845 35.474 44.561 1.00 8.77 112 THR A C 1
ATOM 860 O O . THR A 1 112 ? 64.711 35.592 43.684 1.00 6.73 112 THR A O 1
ATOM 864 N N . ALA A 1 113 ? 63.388 36.511 45.261 1.00 8.01 113 ALA A N 1
ATOM 865 C CA . ALA A 1 113 ? 63.884 37.855 45.007 1.00 7.60 113 ALA A CA 1
ATOM 866 C C . ALA A 1 113 ? 65.380 37.925 45.271 1.00 7.90 113 ALA A C 1
ATOM 867 O O . ALA A 1 113 ? 66.132 38.471 44.472 1.00 7.69 113 ALA A O 1
ATOM 869 N N . LEU A 1 114 ? 65.830 37.352 46.384 1.00 7.24 114 LEU A N 1
ATOM 870 C CA . LEU A 1 114 ? 67.259 37.403 46.691 1.00 7.88 114 LEU A CA 1
ATOM 871 C C . LEU A 1 114 ? 68.098 36.565 45.719 1.00 7.31 114 LEU A C 1
ATOM 872 O O . LEU A 1 114 ? 69.109 37.047 45.181 1.00 10.40 114 LEU A O 1
ATOM 877 N N . ASP A 1 115 ? 67.679 35.326 45.491 1.00 8.69 115 ASP A N 1
ATOM 878 C CA . ASP A 1 115 ? 68.412 34.426 44.587 1.00 9.89 115 ASP A CA 1
ATOM 879 C C . ASP A 1 115 ? 68.532 35.037 43.181 1.00 10.76 115 ASP A C 1
ATOM 880 O O . ASP A 1 115 ? 69.522 34.796 42.487 1.00 10.02 115 ASP A O 1
ATOM 885 N N . ALA A 1 116 ? 67.536 35.824 42.761 1.00 9.28 116 ALA A N 1
ATOM 886 C CA . ALA A 1 116 ? 67.580 36.451 41.438 1.00 9.85 116 ALA A CA 1
ATOM 887 C C . ALA A 1 116 ? 68.442 37.709 41.375 1.00 10.21 116 ALA A C 1
ATOM 888 O O . ALA A 1 116 ? 68.715 38.213 40.289 1.00 9.14 116 ALA A O 1
ATOM 890 N N . GLY A 1 117 ? 68.850 38.245 42.523 1.00 8.54 117 GLY A N 1
ATOM 891 C CA . GLY A 1 117 ? 69.701 39.422 42.490 1.00 8.50 117 GLY A CA 1
ATOM 892 C C . GLY A 1 117 ? 69.148 40.719 43.058 1.00 7.11 117 GLY A C 1
ATOM 893 O O . GLY A 1 117 ? 69.711 41.780 42.818 1.00 9.83 117 GLY A O 1
ATOM 894 N N . ALA A 1 118 ? 68.053 40.661 43.808 1.00 6.93 118 ALA A N 1
ATOM 895 C CA . ALA A 1 118 ? 67.507 41.894 44.379 1.00 6.85 118 ALA A CA 1
ATOM 896 C C . ALA A 1 118 ? 68.494 42.455 45.395 1.00 7.45 118 ALA A C 1
ATOM 897 O O . ALA A 1 118 ? 69.033 41.706 46.210 1.00 9.03 118 ALA A O 1
ATOM 899 N N . ALA A 1 119 ? 68.712 43.768 45.358 1.00 6.06 119 ALA A N 1
ATOM 900 C CA . ALA A 1 119 ? 69.652 44.416 46.286 1.00 8.06 119 ALA A CA 1
ATOM 901 C C . ALA A 1 119 ? 68.961 45.016 47.505 1.00 10.49 119 ALA A C 1
ATOM 902 O O . ALA A 1 119 ? 69.614 45.375 48.479 1.00 10.47 119 ALA A O 1
ATOM 904 N N . GLY A 1 120 ? 67.643 45.127 47.446 1.00 8.71 120 GLY A N 1
ATOM 905 C CA . GLY A 1 120 ? 66.892 45.686 48.558 1.00 8.74 120 GLY A CA 1
ATOM 906 C C . GLY A 1 120 ? 65.555 44.984 48.731 1.00 10.39 120 GLY A C 1
ATOM 907 O O . GLY A 1 120 ? 64.895 44.609 47.754 1.00 7.21 120 GLY A O 1
ATOM 908 N N . ILE A 1 121 ? 65.158 44.793 49.982 1.00 7.53 121 ILE A N 1
ATOM 909 C CA . ILE A 1 121 ? 63.887 44.163 50.295 1.00 8.52 121 ILE A CA 1
ATOM 910 C C . ILE A 1 121 ? 63.096 45.124 51.180 1.00 8.72 121 ILE A C 1
ATOM 911 O O . ILE A 1 121 ? 63.595 45.584 52.210 1.00 8.74 121 ILE A O 1
ATOM 916 N N . VAL A 1 122 ? 61.874 45.438 50.760 1.00 8.57 122 VAL A N 1
ATOM 917 C CA . VAL A 1 122 ? 60.992 46.298 51.539 1.00 9.02 122 VAL A CA 1
ATOM 918 C C . VAL A 1 122 ? 59.981 45.375 52.220 1.00 10.43 122 VAL A C 1
ATOM 919 O O . VAL A 1 122 ? 59.334 44.541 51.573 1.00 8.69 122 VAL A O 1
ATOM 923 N N . ILE A 1 123 ? 59.860 45.519 53.536 1.00 7.56 123 ILE A N 1
ATOM 924 C CA . ILE A 1 123 ? 58.970 44.677 54.334 1.00 8.23 123 ILE A CA 1
ATOM 925 C C . ILE A 1 123 ? 57.713 45.457 54.674 1.00 10.25 123 ILE A C 1
ATOM 926 O O . ILE A 1 123 ? 57.773 46.466 55.379 1.00 9.63 123 ILE A O 1
ATOM 931 N N . PRO A 1 124 ? 56.553 45.009 54.173 1.00 8.21 124 PRO A N 1
ATOM 932 C CA . PRO A 1 124 ? 55.347 45.767 54.499 1.00 10.40 124 PRO A CA 1
ATOM 933 C C . PRO A 1 124 ? 54.787 45.546 55.903 1.00 7.93 124 PRO A C 1
ATOM 934 O O . PRO A 1 124 ? 55.078 44.548 56.566 1.00 9.91 124 PRO A O 1
ATOM 938 N N . HIS A 1 125 ? 54.008 46.529 56.347 1.00 9.96 125 HIS A N 1
ATOM 939 C CA . HIS A 1 125 ? 53.305 46.483 57.622 1.00 11.65 125 HIS A CA 1
ATOM 940 C C . HIS A 1 125 ? 54.169 46.151 58.829 1.00 12.11 125 HIS A C 1
ATOM 941 O O . HIS A 1 125 ? 53.751 45.384 59.685 1.00 11.33 125 HIS A O 1
ATOM 948 N N . VAL A 1 126 ? 55.358 46.733 58.908 1.00 9.28 126 VAL A N 1
ATOM 949 C CA . VAL A 1 126 ? 56.233 46.449 60.047 1.00 8.68 126 VAL A CA 1
ATOM 950 C C . VAL A 1 126 ? 55.729 47.161 61.295 1.00 9.35 126 VAL A C 1
ATOM 951 O O . VAL A 1 126 ? 55.431 48.354 61.257 1.00 11.21 12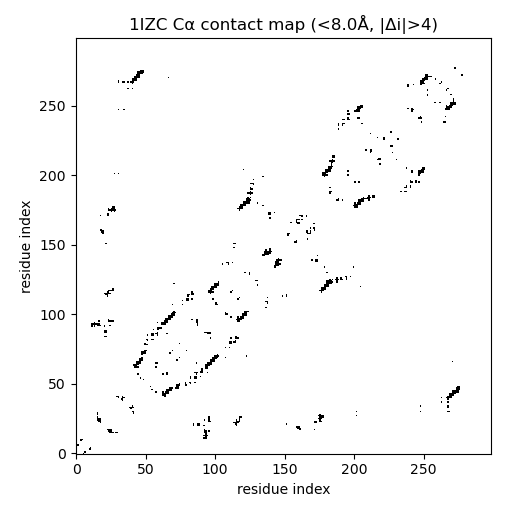6 VAL A O 1
ATOM 955 N N . GLU A 1 127 ? 55.634 46.422 62.397 1.00 9.64 127 GLU A N 1
ATOM 956 C CA . GLU A 1 127 ? 55.169 47.009 63.656 1.00 11.18 127 GLU A CA 1
ATOM 957 C C . GLU A 1 127 ? 56.088 46.702 64.837 1.00 14.25 127 GLU A C 1
ATOM 958 O O . GLU A 1 127 ? 55.997 47.361 65.881 1.00 15.35 127 GLU A O 1
ATOM 964 N N . THR A 1 128 ? 56.968 45.714 64.675 1.00 13.18 128 THR A N 1
ATOM 965 C CA . THR A 1 128 ? 57.885 45.332 65.750 1.00 15.34 128 THR A CA 1
ATOM 966 C C . THR A 1 128 ? 59.300 45.053 65.263 1.00 15.01 128 THR A C 1
ATOM 967 O O . THR A 1 128 ? 59.528 44.699 64.102 1.00 11.81 128 THR A O 1
ATOM 971 N N . VAL A 1 129 ? 60.258 45.196 66.170 1.00 15.61 129 VAL A N 1
ATOM 972 C CA . VAL A 1 129 ? 61.639 44.930 65.824 1.00 14.33 129 VAL A CA 1
ATOM 973 C C . VAL A 1 129 ? 61.781 43.432 65.541 1.00 13.27 129 VAL A C 1
ATOM 974 O O . VAL A 1 129 ? 62.592 43.025 64.708 1.00 13.97 129 VAL A O 1
ATOM 978 N N . GLU A 1 130 ? 60.982 42.610 66.220 1.00 15.11 130 GLU A N 1
ATOM 979 C CA . GLU A 1 130 ? 61.045 41.163 66.005 1.00 14.23 130 GLU A CA 1
ATOM 980 C C . GLU A 1 130 ? 60.682 40.786 64.570 1.00 14.70 130 GLU A C 1
ATOM 981 O O . GLU A 1 130 ? 61.282 39.873 63.994 1.00 17.11 130 GLU A O 1
ATOM 987 N N . GLU A 1 131 ? 59.699 41.468 63.992 1.00 13.60 131 GLU A N 1
ATOM 988 C CA . GLU A 1 131 ? 59.307 41.151 62.613 1.00 13.14 131 GLU A CA 1
ATOM 989 C C . GLU A 1 131 ? 60.467 41.422 61.664 1.00 13.44 131 GLU A C 1
ATOM 990 O O . GLU A 1 131 ? 60.687 40.681 60.706 1.00 12.72 131 GLU A O 1
ATOM 996 N N . VAL A 1 132 ? 61.203 42.496 61.930 1.00 12.14 132 VAL A N 1
ATOM 997 C CA . VAL A 1 132 ? 62.334 42.837 61.085 1.00 13.80 132 VAL A CA 1
ATOM 998 C C . VAL A 1 132 ? 63.451 41.810 61.262 1.00 12.15 132 VAL A C 1
ATOM 999 O O . VAL A 1 132 ? 64.092 41.408 60.295 1.00 13.68 132 VAL A O 1
ATOM 1003 N N . ARG A 1 133 ? 63.687 41.369 62.491 1.00 13.48 133 ARG A N 1
ATOM 1004 C CA . ARG A 1 133 ? 64.745 40.393 62.704 1.00 15.45 133 ARG A CA 1
ATOM 1005 C C . ARG A 1 133 ? 64.456 39.039 62.060 1.00 14.21 133 ARG A C 1
ATOM 1006 O O . ARG A 1 133 ? 65.379 38.283 61.767 1.00 15.83 133 ARG A O 1
ATOM 1014 N N . GLU A 1 134 ? 63.184 38.736 61.818 1.00 15.14 134 GLU A N 1
ATOM 1015 C CA . GLU A 1 134 ? 62.857 37.484 61.147 1.00 14.92 134 GLU A CA 1
ATOM 1016 C C . GLU A 1 134 ? 63.343 37.601 59.707 1.00 13.66 134 GLU A C 1
ATOM 1017 O O . GLU A 1 134 ? 63.795 36.618 59.111 1.00 12.76 134 GLU A O 1
ATOM 1023 N N . PHE A 1 135 ? 63.265 38.807 59.143 1.00 13.45 135 PHE A N 1
ATOM 1024 C CA . PHE A 1 135 ? 63.749 38.999 57.779 1.00 13.60 135 PHE A CA 1
ATOM 1025 C C . PHE A 1 135 ? 65.269 38.983 57.759 1.00 12.44 135 PHE A C 1
ATOM 1026 O O . PHE A 1 135 ? 65.882 38.480 56.823 1.00 13.75 135 PHE A O 1
ATOM 1034 N N . VAL A 1 136 ? 65.896 39.534 58.790 1.00 10.60 136 VAL A N 1
ATOM 1035 C CA . VAL A 1 136 ? 67.350 39.500 58.812 1.00 11.61 136 VAL A CA 1
ATOM 1036 C C . VAL A 1 136 ? 67.807 38.038 58.760 1.00 11.84 136 VAL A C 1
ATOM 1037 O O . VAL A 1 136 ? 68.726 37.691 58.011 1.00 13.53 136 VAL A O 1
ATOM 1041 N N . LYS A 1 137 ? 67.151 37.171 59.528 1.00 12.54 137 LYS A N 1
ATOM 1042 C CA . LYS A 1 137 ? 67.529 35.756 59.542 1.00 12.09 137 LYS A CA 1
ATOM 1043 C C . LYS A 1 137 ? 67.455 35.108 58.164 1.00 12.88 137 LYS A C 1
ATOM 1044 O O . LYS A 1 137 ? 68.330 34.325 57.793 1.00 14.28 137 LYS A O 1
ATOM 1050 N N . GLU A 1 138 ? 66.415 35.437 57.402 1.00 12.74 138 GLU A N 1
ATOM 1051 C CA . GLU A 1 138 ? 66.237 34.838 56.082 1.00 12.82 138 GLU A CA 1
ATOM 1052 C C . GLU A 1 138 ? 66.989 35.522 54.945 1.00 11.45 138 GLU A C 1
ATOM 1053 O O . GLU A 1 138 ? 67.209 34.918 53.890 1.00 12.99 138 GLU A O 1
ATOM 1059 N N . MET A 1 139 ? 67.385 36.770 55.158 1.00 11.52 139 MET A N 1
ATOM 1060 C CA . MET A 1 139 ? 68.053 37.553 54.121 1.00 10.24 139 MET A CA 1
ATOM 1061 C C . MET A 1 139 ? 69.562 37.482 54.052 1.00 11.88 139 MET A C 1
ATOM 1062 O O . MET A 1 139 ? 70.165 37.750 53.009 1.00 10.68 139 MET A O 1
ATOM 1067 N N . TYR A 1 140 ? 70.186 37.135 55.164 1.00 10.67 140 TYR A N 1
ATOM 1068 C CA . TYR A 1 140 ? 71.632 37.112 55.191 1.00 10.58 140 TYR A CA 1
ATOM 1069 C C . TYR A 1 140 ? 72.185 35.778 55.625 1.00 9.52 140 TYR A C 1
ATOM 1070 O O . TYR A 1 140 ? 71.581 35.077 56.439 1.00 10.77 140 TYR A O 1
ATOM 1079 N N . TYR A 1 141 ? 73.337 35.431 55.064 1.00 11.03 141 TYR A N 1
ATOM 1080 C CA . TYR A 1 141 ? 74.009 34.186 55.411 1.00 11.24 141 TYR A CA 1
ATOM 1081 C C . TYR A 1 141 ? 74.669 34.319 56.775 1.00 10.55 141 TYR A C 1
ATOM 1082 O O . TYR A 1 141 ? 74.905 35.425 57.255 1.00 12.28 141 TYR A O 1
ATOM 1091 N N . GLY A 1 142 ? 74.950 33.185 57.399 1.00 13.96 142 GLY A N 1
ATOM 1092 C CA . GLY A 1 142 ? 75.641 33.222 58.673 1.00 12.82 142 GLY A CA 1
ATOM 1093 C C . GLY A 1 142 ? 76.970 33.909 58.411 1.00 16.15 142 GLY A C 1
ATOM 1094 O O . GLY A 1 142 ? 77.499 33.835 57.298 1.00 17.76 142 GLY A O 1
ATOM 1095 N N . PRO A 1 143 ? 77.566 34.559 59.418 1.00 18.21 143 PRO A N 1
ATOM 1096 C CA . PRO A 1 143 ? 77.101 34.703 60.799 1.00 17.66 143 PRO A CA 1
ATOM 1097 C C . PRO A 1 143 ? 75.973 35.706 61.053 1.00 17.63 143 PRO A C 1
ATOM 1098 O O . PRO A 1 143 ? 75.477 35.802 62.168 1.00 18.67 143 PRO A O 1
ATOM 1102 N N . ILE A 1 144 ? 75.557 36.445 60.032 1.00 15.52 144 ILE A N 1
ATOM 1103 C CA . ILE A 1 144 ? 74.509 37.440 60.227 1.00 17.20 144 ILE A CA 1
ATOM 1104 C C . ILE A 1 144 ? 73.125 36.818 60.372 1.00 18.63 144 ILE A C 1
ATOM 1105 O O . ILE A 1 144 ? 72.354 37.182 61.272 1.00 20.93 144 ILE A O 1
ATOM 1110 N N . GLY A 1 145 ? 72.811 35.875 59.495 1.00 16.37 145 GLY A N 1
ATOM 1111 C CA . GLY A 1 145 ? 71.518 35.226 59.552 1.00 18.25 145 GLY A CA 1
ATOM 1112 C C . GLY A 1 145 ? 71.645 33.742 59.283 1.00 16.82 145 GLY A C 1
ATOM 1113 O O . GLY A 1 145 ? 72.661 33.130 59.618 1.00 14.96 145 GLY A O 1
ATOM 1114 N N . ARG A 1 146 ? 70.621 33.154 58.674 1.00 11.20 146 ARG A N 1
ATOM 1115 C CA . ARG A 1 146 ? 70.652 31.736 58.364 1.00 15.49 146 ARG A CA 1
ATOM 1116 C C . ARG A 1 146 ? 70.103 31.471 56.976 1.00 14.20 146 ARG A C 1
ATOM 1117 O O . ARG A 1 146 ? 69.588 30.390 56.686 1.00 14.22 146 ARG A O 1
ATOM 1125 N N . ARG A 1 147 ? 70.226 32.473 56.113 1.00 11.77 147 ARG A N 1
ATOM 1126 C CA . ARG A 1 147 ? 69.754 32.344 54.740 1.00 12.28 147 ARG A CA 1
ATOM 1127 C C . ARG A 1 147 ? 70.338 31.086 54.115 1.00 12.81 147 ARG A C 1
ATOM 1128 O O . ARG A 1 147 ? 71.514 30.770 54.297 1.00 12.19 147 ARG A O 1
ATOM 1136 N N . SER A 1 148 ? 69.500 30.371 53.371 1.00 13.47 148 SER A N 1
ATOM 1137 C CA . SER A 1 148 ? 69.919 29.155 52.702 1.00 11.79 148 SER A CA 1
ATOM 1138 C C . SER A 1 148 ? 70.626 29.483 51.397 1.00 16.51 148 SER A C 1
ATOM 1139 O O . SER A 1 148 ? 70.167 30.310 50.607 1.00 15.15 148 SER A O 1
ATOM 1142 N N . PHE A 1 149 ? 71.737 28.802 51.170 1.00 13.40 149 PHE A N 1
ATOM 1143 C CA . PHE A 1 149 ? 72.544 28.996 49.982 1.00 17.78 149 PHE A CA 1
ATOM 1144 C C . PHE A 1 149 ? 72.003 28.178 48.793 1.00 20.58 149 PHE A C 1
ATOM 1145 O O . PHE A 1 149 ? 71.852 26.960 48.894 1.00 22.45 149 PHE A O 1
ATOM 1153 N N . SER A 1 150 ? 71.714 28.839 47.674 1.00 15.58 150 SER A N 1
ATOM 1154 C CA . SER A 1 150 ? 71.205 28.143 46.490 1.00 16.60 150 SER A CA 1
ATOM 1155 C C . SER A 1 150 ? 72.343 27.684 45.598 1.00 21.19 150 SER A C 1
ATOM 1156 O O . SER A 1 150 ? 73.280 28.433 45.348 1.00 23.88 150 SER A O 1
ATOM 1159 N N . PRO A 1 151 ? 72.268 26.446 45.098 1.00 18.25 151 PRO A N 1
ATOM 1160 C CA . PRO A 1 151 ? 73.332 25.951 44.229 1.00 22.02 151 PRO A CA 1
ATOM 1161 C C . PRO A 1 151 ? 73.118 26.335 42.770 1.00 21.54 151 PRO A C 1
ATOM 1162 O O . PRO A 1 151 ? 74.081 26.394 42.002 1.00 24.75 151 PRO A O 1
ATOM 1166 N N . TRP A 1 152 ? 71.868 26.627 42.397 1.00 17.83 152 TRP A N 1
ATOM 1167 C CA . TRP A 1 152 ? 71.531 26.921 41.004 1.00 18.67 152 TRP A CA 1
ATOM 1168 C C . TRP A 1 152 ? 71.760 28.335 40.471 1.00 17.77 152 TRP A C 1
ATOM 1169 O O . TRP A 1 152 ? 71.551 28.575 39.283 1.00 22.31 152 TRP A O 1
ATOM 1180 N N . THR A 1 153 ? 72.186 29.251 41.330 1.00 17.77 153 THR A N 1
ATOM 1181 C CA . THR A 1 153 ? 72.393 30.643 40.927 1.00 17.52 153 THR A CA 1
ATOM 1182 C C . THR A 1 153 ? 73.720 30.897 40.231 1.00 19.89 153 THR A C 1
ATOM 1183 O O . THR A 1 153 ? 73.896 31.920 39.566 1.00 15.66 153 THR A O 1
ATOM 1187 N N . PHE A 1 154 ? 74.653 29.969 40.387 1.00 18.54 154 PHE A N 1
ATOM 1188 C CA . PHE A 1 154 ? 75.972 30.126 39.791 1.00 15.63 154 PHE A CA 1
ATOM 1189 C C . PHE A 1 154 ? 76.520 28.782 39.348 1.00 14.43 154 PHE A C 1
ATOM 1190 O O . PHE A 1 154 ? 75.855 27.760 39.469 1.00 14.32 154 PHE A O 1
ATOM 1198 N N . SER A 1 155 ? 77.740 28.793 38.830 1.00 12.80 155 SER A N 1
ATOM 1199 C CA . SER A 1 155 ? 78.381 27.569 38.378 1.00 14.03 155 SER A CA 1
ATOM 1200 C C . SER A 1 155 ? 79.833 27.629 38.826 1.00 13.73 155 SER A C 1
ATOM 1201 O O . SER A 1 155 ? 80.615 28.428 38.321 1.00 12.21 155 SER A O 1
ATOM 1204 N N . PRO A 1 156 ? 80.207 26.787 39.798 1.00 16.47 156 PRO A N 1
ATOM 1205 C CA . PRO A 1 156 ? 81.576 26.749 40.323 1.00 18.52 156 PRO A CA 1
ATOM 1206 C C . PRO A 1 156 ? 82.656 26.665 39.248 1.00 17.10 156 PRO A C 1
ATOM 1207 O O . PRO A 1 156 ? 82.616 25.771 38.398 1.00 17.54 156 PRO A O 1
ATOM 1211 N N . GLY A 1 157 ? 83.600 27.609 39.297 1.00 15.36 157 GLY A N 1
ATOM 1212 C CA . GLY A 1 157 ? 84.716 27.664 38.362 1.00 15.50 157 GLY A CA 1
ATOM 1213 C C . GLY A 1 157 ? 84.399 28.124 36.951 1.00 17.46 157 GLY A C 1
ATOM 1214 O O . GLY A 1 157 ? 85.288 28.192 36.094 1.00 15.93 157 GLY A O 1
ATOM 1215 N N . ILE A 1 158 ? 83.135 28.472 36.725 1.00 13.94 158 ILE A N 1
ATOM 1216 C CA . ILE A 1 158 ? 82.648 28.873 35.411 1.00 13.77 158 ILE A CA 1
ATOM 1217 C C . ILE A 1 158 ? 81.950 30.226 35.440 1.00 13.53 158 ILE A C 1
ATOM 1218 O O . ILE A 1 158 ? 82.257 31.107 34.640 1.00 14.02 158 ILE A O 1
ATOM 1223 N N . ALA A 1 159 ? 81.000 30.375 36.355 1.00 11.46 159 ALA A N 1
ATOM 1224 C CA . ALA A 1 159 ? 80.272 31.627 36.518 1.00 13.55 159 ALA A CA 1
ATOM 1225 C C . ALA A 1 159 ? 80.119 31.827 38.017 1.00 13.06 159 ALA A C 1
ATOM 1226 O O . ALA A 1 159 ? 79.112 31.435 38.598 1.00 13.64 159 ALA A O 1
ATOM 1228 N N . ASP A 1 160 ? 81.141 32.413 38.638 1.00 11.72 160 ASP A N 1
ATOM 1229 C CA . ASP A 1 160 ? 81.143 32.646 40.079 1.00 13.83 160 ASP A CA 1
ATOM 1230 C C . ASP A 1 160 ? 81.958 33.868 40.482 1.00 16.12 160 ASP A C 1
ATOM 1231 O O . ASP A 1 160 ? 82.413 33.973 41.621 1.00 15.29 160 ASP A O 1
ATOM 1236 N N . ALA A 1 161 ? 82.121 34.811 39.563 1.00 13.56 161 ALA A N 1
ATOM 1237 C CA . ALA A 1 161 ? 82.903 36.007 39.850 1.00 12.65 161 ALA A CA 1
ATOM 1238 C C . ALA A 1 161 ? 82.278 36.861 40.940 1.00 13.96 161 ALA A C 1
ATOM 1239 O O . ALA A 1 161 ? 81.065 36.939 41.060 1.00 10.86 161 ALA A O 1
ATOM 1241 N N . SER A 1 162 ? 83.132 37.511 41.722 1.00 12.64 162 SER A N 1
ATOM 1242 C CA . SER A 1 162 ? 82.691 38.375 42.817 1.00 12.73 162 SER A CA 1
ATOM 1243 C C . SER A 1 162 ? 83.649 39.559 42.904 1.00 11.68 162 SER A C 1
ATOM 1244 O O . SER A 1 162 ? 84.801 39.463 42.482 1.00 13.82 162 SER A O 1
ATOM 1247 N N . LEU A 1 163 ? 83.178 40.674 43.447 1.00 14.44 163 LEU A N 1
ATOM 1248 C CA . LEU A 1 163 ? 84.032 41.849 43.611 1.00 12.33 163 LEU A CA 1
ATOM 1249 C C . LEU A 1 163 ? 84.927 41.642 44.820 1.00 13.83 163 LEU A C 1
ATOM 1250 O O . LEU A 1 163 ? 85.935 42.325 44.967 1.00 16.71 163 LEU A O 1
ATOM 1255 N N . PHE A 1 164 ? 84.540 40.707 45.681 1.00 12.44 164 PHE A N 1
ATOM 1256 C CA . PHE A 1 164 ? 85.288 40.440 46.910 1.00 13.48 164 PHE A CA 1
ATOM 1257 C C . PHE A 1 164 ? 86.298 39.314 46.772 1.00 21.07 164 PHE A C 1
ATOM 1258 O O . PHE A 1 164 ? 86.111 38.394 45.987 1.00 18.92 164 PHE A O 1
ATOM 1266 N N . PRO A 1 165 ? 87.396 39.380 47.549 1.00 22.66 165 PRO A N 1
ATOM 1267 C CA . PRO A 1 165 ? 88.465 38.371 47.533 1.00 22.53 165 PRO A CA 1
ATOM 1268 C C . PRO A 1 165 ? 87.996 37.015 48.044 1.00 22.30 165 PRO A C 1
ATOM 1269 O O . PRO A 1 165 ? 87.204 36.944 48.985 1.00 21.49 165 PRO A O 1
ATOM 1273 N N . ASN A 1 166 ? 88.501 35.948 47.428 1.00 24.36 166 ASN A N 1
ATOM 1274 C CA . ASN A 1 166 ? 88.168 34.579 47.818 1.00 26.75 166 ASN A CA 1
ATOM 1275 C C . ASN A 1 166 ? 86.709 34.453 48.212 1.00 26.70 166 ASN A C 1
ATOM 1276 O O . ASN A 1 166 ? 86.385 33.964 49.296 1.00 25.62 166 ASN A O 1
ATOM 1281 N N . ASP A 1 167 ? 85.830 34.881 47.313 1.00 23.71 167 ASP A N 1
ATOM 1282 C CA . ASP A 1 167 ? 84.397 34.844 47.566 1.00 19.63 167 ASP A CA 1
ATOM 1283 C C . ASP A 1 167 ? 83.703 34.105 46.419 1.00 25.43 167 ASP A C 1
ATOM 1284 O O . ASP A 1 167 ? 82.807 34.651 45.774 1.00 21.23 167 ASP A O 1
ATOM 1289 N N . PRO A 1 168 ? 84.105 32.842 46.165 1.00 30.01 168 PRO A N 1
ATOM 1290 C CA . PRO A 1 168 ? 83.580 31.962 45.107 1.00 30.45 168 PRO A CA 1
ATOM 1291 C C . PRO A 1 168 ? 82.082 31.682 45.184 1.00 26.66 168 PRO A C 1
ATOM 1292 O O . PRO A 1 168 ? 81.463 31.264 44.199 1.00 25.08 168 PRO A O 1
ATOM 1296 N N . TYR A 1 169 ? 81.498 31.903 46.352 1.00 22.66 169 TYR A N 1
ATOM 1297 C CA . TYR A 1 169 ? 80.084 31.652 46.529 1.00 17.22 169 TYR A CA 1
ATOM 1298 C C . TYR A 1 169 ? 79.276 32.929 46.670 1.00 14.54 169 TYR A C 1
ATOM 1299 O O . TYR A 1 169 ? 78.064 32.899 46.883 1.00 13.99 169 TYR A O 1
ATOM 1308 N N . ASN A 1 170 ? 79.971 34.051 46.536 1.00 12.84 170 ASN A N 1
ATOM 1309 C CA . ASN A 1 170 ? 79.352 35.362 46.615 1.00 10.61 170 ASN A CA 1
ATOM 1310 C C . ASN A 1 170 ? 78.603 35.615 47.917 1.00 14.17 170 ASN A C 1
ATOM 1311 O O . ASN A 1 170 ? 77.627 36.357 47.968 1.00 10.67 170 ASN A O 1
ATOM 1316 N N . VAL A 1 171 ? 79.073 34.987 48.986 1.00 12.75 171 VAL A N 1
ATOM 1317 C CA . VAL A 1 171 ? 78.471 35.199 50.289 1.00 14.91 171 VAL A CA 1
ATOM 1318 C C . VAL A 1 171 ? 78.770 36.630 50.742 1.00 12.27 171 VAL A C 1
ATOM 1319 O O . VAL A 1 171 ? 77.931 37.277 51.359 1.00 14.19 171 VAL A O 1
ATOM 1323 N N . ALA A 1 172 ? 79.965 37.124 50.434 1.00 13.37 172 ALA A N 1
ATOM 1324 C CA . ALA A 1 172 ? 80.341 38.481 50.824 1.00 14.85 172 ALA A CA 1
ATOM 1325 C C . ALA A 1 172 ? 79.511 39.479 50.024 1.00 14.50 172 ALA A C 1
ATOM 1326 O O . ALA A 1 172 ? 79.041 40.492 50.547 1.00 12.54 172 ALA A O 1
ATOM 1328 N N . THR A 1 173 ? 79.342 39.185 48.741 1.00 11.49 173 THR A N 1
ATOM 1329 C CA . THR A 1 173 ? 78.559 40.056 47.869 1.00 11.28 173 THR A CA 1
ATOM 1330 C C . THR A 1 173 ? 77.178 40.239 48.468 1.00 13.81 173 TH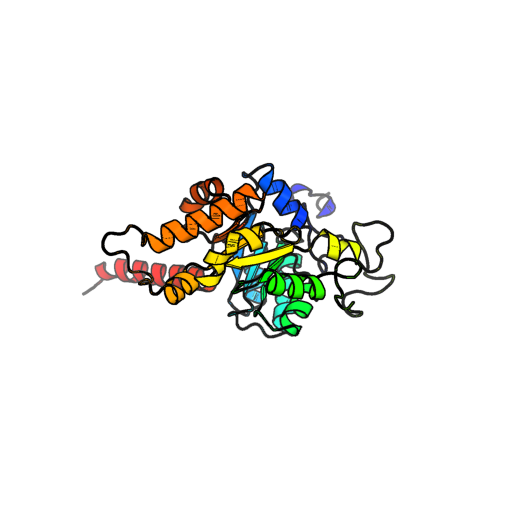R A C 1
ATOM 1331 O O . THR A 1 173 ? 76.693 41.365 48.648 1.00 12.56 173 THR A O 1
ATOM 1335 N N . SER A 1 174 ? 76.543 39.120 48.789 1.00 12.01 174 SER A N 1
ATOM 1336 C CA . SER A 1 174 ? 75.209 39.160 49.347 1.00 14.22 174 SER A CA 1
ATOM 1337 C C . SER A 1 174 ? 75.120 39.865 50.691 1.00 16.24 174 SER A C 1
ATOM 1338 O O . SER A 1 174 ? 74.254 40.714 50.909 1.00 15.53 174 SER A O 1
ATOM 1341 N N . ASN A 1 175 ? 76.019 39.535 51.605 1.00 12.42 175 ASN A N 1
ATOM 1342 C CA . ASN A 1 175 ? 75.926 40.158 52.915 1.00 12.03 175 ASN A CA 1
ATOM 1343 C C . ASN A 1 175 ? 76.359 41.628 52.967 1.00 11.51 175 ASN A C 1
ATOM 1344 O O . ASN A 1 175 ? 75.957 42.363 53.876 1.00 13.46 175 ASN A O 1
ATOM 1349 N N . ASN A 1 176 ? 77.141 42.067 51.983 1.00 11.84 176 ASN A N 1
ATOM 1350 C CA . ASN A 1 176 ? 77.597 43.449 51.947 1.00 10.36 176 ASN A CA 1
ATOM 1351 C C . ASN A 1 176 ? 76.760 44.367 51.055 1.00 8.61 176 ASN A C 1
ATOM 1352 O O . ASN A 1 176 ? 76.754 45.576 51.250 1.00 10.89 176 ASN A O 1
ATOM 1357 N N . HIS A 1 177 ? 76.060 43.799 50.079 1.00 9.54 177 HIS A N 1
ATOM 1358 C CA . HIS A 1 177 ? 75.291 44.629 49.144 1.00 9.20 177 HIS A CA 1
ATOM 1359 C C . HIS A 1 177 ? 73.807 44.781 49.440 1.00 11.32 177 HIS A C 1
ATOM 1360 O O . HIS A 1 177 ? 73.216 45.823 49.135 1.00 9.13 177 HIS A O 1
ATOM 1367 N N . VAL A 1 178 ? 73.215 43.734 50.012 1.00 10.09 178 VAL A N 1
ATOM 1368 C CA . VAL A 1 178 ? 71.774 43.682 50.265 1.00 11.49 178 VAL A CA 1
ATOM 1369 C C . VAL A 1 178 ? 71.266 44.521 51.431 1.00 11.38 178 VAL A C 1
ATOM 1370 O O . VAL A 1 178 ? 71.851 44.511 52.519 1.00 10.87 178 VAL A O 1
ATOM 1374 N N . CYS A 1 179 ? 70.154 45.215 51.191 1.00 8.47 179 CYS A N 1
ATOM 1375 C CA . CYS A 1 179 ? 69.542 46.111 52.179 1.00 6.04 179 CYS A CA 1
ATOM 1376 C C . CYS A 1 179 ? 68.139 45.716 52.625 1.00 10.41 179 CYS A C 1
ATOM 1377 O O . CYS A 1 179 ? 67.372 45.113 51.857 1.00 9.62 179 CYS A O 1
ATOM 1380 N N . ILE A 1 180 ? 67.814 46.075 53.870 1.00 8.47 180 ILE A N 1
ATOM 1381 C CA . ILE A 1 180 ? 66.503 45.816 54.458 1.00 11.51 180 ILE A CA 1
ATOM 1382 C C . ILE A 1 180 ? 65.835 47.164 54.735 1.00 12.35 180 ILE A C 1
ATOM 1383 O O . ILE A 1 180 ? 66.424 48.052 55.370 1.00 11.40 180 ILE A O 1
ATOM 1388 N N . ILE A 1 181 ? 64.606 47.308 54.245 1.00 9.08 181 ILE A N 1
ATOM 1389 C CA . ILE A 1 181 ? 63.830 48.527 54.390 1.00 10.61 181 ILE A CA 1
ATOM 1390 C C . ILE A 1 181 ? 62.435 48.254 54.965 1.00 12.66 181 ILE A C 1
ATOM 1391 O O . ILE A 1 181 ? 61.537 47.793 54.252 1.00 10.25 181 ILE A O 1
ATOM 1396 N N . PRO A 1 182 ? 62.241 48.524 56.263 1.00 10.42 182 PRO A N 1
ATOM 1397 C CA . PRO A 1 182 ? 60.919 48.291 56.858 1.00 10.30 182 PRO A CA 1
ATOM 1398 C C . PRO A 1 182 ? 59.956 49.342 56.331 1.00 11.34 182 PRO A C 1
ATOM 1399 O O . PRO A 1 182 ? 60.353 50.485 56.115 1.00 12.34 182 PRO A O 1
ATOM 1403 N N . GLN A 1 183 ? 58.699 48.961 56.128 1.00 10.90 183 GLN A N 1
ATOM 1404 C CA . GLN A 1 183 ? 57.699 49.918 55.692 1.00 10.72 183 GLN A CA 1
ATOM 1405 C C . GLN A 1 183 ? 56.720 50.100 56.853 1.00 11.44 183 GLN A C 1
ATOM 1406 O O . GLN A 1 183 ? 56.177 49.127 57.387 1.00 14.70 183 GLN A O 1
ATOM 1412 N N . ILE A 1 184 ? 56.535 51.353 57.255 1.00 10.51 184 ILE A N 1
ATOM 1413 C CA . ILE A 1 184 ? 55.654 51.732 58.363 1.00 11.43 184 ILE A CA 1
ATOM 1414 C C . ILE A 1 184 ? 54.339 52.203 57.757 1.00 11.14 184 ILE A C 1
ATOM 1415 O O . ILE A 1 184 ? 54.297 53.208 57.041 1.00 13.09 184 ILE A O 1
ATOM 1420 N N . GLU A 1 185 ? 53.256 51.498 58.054 1.00 10.04 185 GLU A N 1
ATOM 1421 C CA . GLU A 1 185 ? 51.985 51.860 57.443 1.00 13.76 185 GLU A CA 1
ATOM 1422 C C . GLU A 1 185 ? 50.766 51.508 58.271 1.00 13.91 185 GLU A C 1
ATOM 1423 O O . GLU A 1 185 ? 49.715 51.135 57.742 1.00 14.39 185 GLU A O 1
ATOM 1429 N N . SER A 1 186 ? 50.909 51.631 59.580 1.00 10.94 186 SER A N 1
ATOM 1430 C CA . SER A 1 186 ? 49.797 51.360 60.476 1.00 12.04 186 SER A CA 1
ATOM 1431 C C . SER A 1 186 ? 49.966 52.222 61.714 1.00 16.21 186 SER A C 1
ATOM 1432 O O . SER A 1 186 ? 51.056 52.730 61.981 1.00 13.48 186 SER A O 1
ATOM 1435 N N . VAL A 1 187 ? 48.884 52.380 62.467 1.00 15.24 187 VAL A N 1
ATOM 1436 C CA . VAL A 1 187 ? 48.936 53.172 63.692 1.00 17.69 187 VAL A CA 1
ATOM 1437 C C . VAL A 1 187 ? 49.946 52.569 64.664 1.00 15.84 187 VAL A C 1
ATOM 1438 O O . VAL A 1 187 ? 50.749 53.290 65.266 1.00 17.43 187 VAL A O 1
ATOM 1442 N N . LYS A 1 188 ? 49.920 51.251 64.825 1.00 13.41 188 LYS A N 1
ATOM 1443 C CA . LYS A 1 188 ? 50.864 50.603 65.732 1.00 15.74 188 LYS A CA 1
ATOM 1444 C C . LYS A 1 188 ? 52.298 50.757 65.227 1.00 15.54 188 LYS A C 1
ATOM 1445 O O . LYS A 1 188 ? 53.236 50.858 66.022 1.00 17.13 188 LYS A O 1
ATOM 1451 N N . GLY A 1 189 ? 52.469 50.767 63.905 1.00 14.61 189 GLY A N 1
ATOM 1452 C CA . GLY A 1 189 ? 53.803 50.923 63.344 1.00 11.69 189 GLY A CA 1
ATOM 1453 C C . GLY A 1 189 ? 54.372 52.294 63.681 1.00 14.10 189 GLY A C 1
ATOM 1454 O O . GLY A 1 189 ? 55.533 52.433 64.073 1.00 13.52 189 GLY A O 1
ATOM 1455 N N . VAL A 1 190 ? 53.543 53.314 63.522 1.00 14.62 190 VAL A N 1
ATOM 1456 C CA . VAL A 1 190 ? 53.949 54.677 63.822 1.00 16.42 190 VAL A CA 1
ATOM 1457 C C . VAL A 1 190 ? 54.229 54.811 65.319 1.00 18.35 190 VAL A C 1
ATOM 1458 O O . VAL A 1 190 ? 55.199 55.451 65.730 1.00 16.39 190 VAL A O 1
ATOM 1462 N N . GLU A 1 191 ? 53.398 54.179 66.137 1.00 17.43 191 GLU A N 1
ATOM 1463 C CA . GLU A 1 191 ? 53.586 54.260 67.579 1.00 20.89 191 GLU A CA 1
ATOM 1464 C C . GLU A 1 191 ? 54.909 53.643 68.034 1.00 20.09 191 GLU A C 1
ATOM 1465 O O . GLU A 1 191 ? 55.465 54.033 69.067 1.00 19.1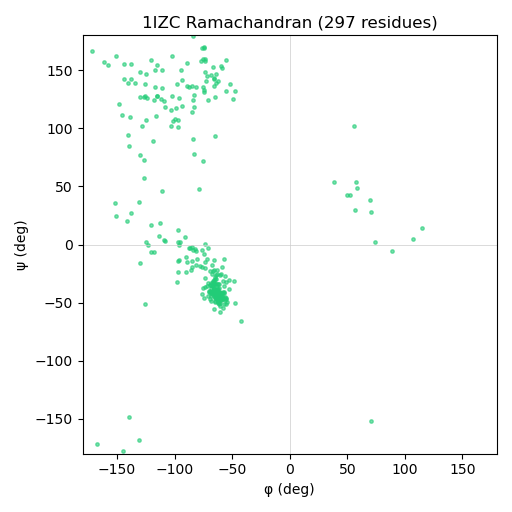7 191 GLU A O 1
ATOM 1471 N N . ASN A 1 192 ? 55.436 52.704 67.253 1.00 17.51 192 ASN A N 1
ATOM 1472 C CA . ASN A 1 192 ? 56.683 52.039 67.617 1.00 15.15 192 ASN A CA 1
ATOM 1473 C C . ASN A 1 192 ? 57.827 52.384 66.651 1.00 13.73 192 ASN A C 1
ATOM 1474 O O . ASN A 1 192 ? 58.843 51.691 66.621 1.00 13.60 192 ASN A O 1
ATOM 1479 N N . VAL A 1 193 ? 57.682 53.465 65.889 1.00 11.77 193 VAL A N 1
ATOM 1480 C CA . VAL A 1 193 ? 58.711 53.815 64.903 1.00 12.79 193 VAL A CA 1
ATOM 1481 C C . VAL A 1 193 ? 60.068 54.190 65.495 1.00 14.45 193 VAL A C 1
ATOM 1482 O O . VAL A 1 193 ? 61.104 53.972 64.870 1.00 14.36 193 VAL A O 1
ATOM 1486 N N . ASP A 1 194 ? 60.087 54.752 66.699 1.00 12.99 194 ASP A N 1
ATOM 1487 C CA . ASP A 1 194 ? 61.373 55.098 67.282 1.00 14.35 194 ASP A CA 1
ATOM 1488 C C . ASP A 1 194 ? 62.241 53.857 67.441 1.00 14.37 194 ASP A C 1
ATOM 1489 O O . ASP A 1 194 ? 63.438 53.893 67.152 1.00 15.42 194 ASP A O 1
ATOM 1494 N N . ALA A 1 195 ? 61.643 52.758 67.893 1.00 13.06 195 ALA A N 1
ATOM 1495 C CA . ALA A 1 195 ? 62.387 51.522 68.088 1.00 12.80 195 ALA A CA 1
ATOM 1496 C C . ALA A 1 195 ? 62.801 50.891 66.758 1.00 14.96 195 ALA A C 1
ATOM 1497 O O . ALA A 1 195 ? 63.916 50.396 66.611 1.00 13.43 195 ALA A O 1
ATOM 1499 N N . ILE A 1 196 ? 61.900 50.911 65.786 1.00 12.85 196 ILE A N 1
ATOM 1500 C CA . ILE A 1 196 ? 62.210 50.310 64.500 1.00 11.89 196 ILE A CA 1
ATOM 1501 C C . ILE A 1 196 ? 63.330 51.084 63.803 1.00 11.82 196 ILE A C 1
ATOM 1502 O O . ILE A 1 196 ? 64.260 50.487 63.256 1.00 12.66 196 ILE A O 1
ATOM 1507 N N . ALA A 1 197 ? 63.252 52.410 63.859 1.00 11.21 197 ALA A N 1
ATOM 1508 C CA . ALA A 1 197 ? 64.240 53.273 63.214 1.00 12.71 197 ALA A CA 1
ATOM 1509 C C . ALA A 1 197 ? 65.635 53.127 63.803 1.00 10.70 197 ALA A C 1
ATOM 1510 O O . ALA A 1 197 ? 66.634 53.364 63.116 1.00 11.65 197 ALA A O 1
ATOM 1512 N N . ALA A 1 198 ? 65.691 52.730 65.070 1.00 12.00 198 ALA A N 1
ATOM 1513 C CA . ALA A 1 198 ? 66.958 52.570 65.782 1.00 13.01 198 ALA A CA 1
ATOM 1514 C C . ALA A 1 198 ? 67.652 51.226 65.567 1.00 14.98 198 ALA A C 1
ATOM 1515 O O . ALA A 1 198 ? 68.764 51.011 66.062 1.00 13.44 198 ALA A O 1
ATOM 1517 N N . MET A 1 199 ? 67.014 50.314 64.843 1.00 12.29 199 MET A N 1
ATOM 1518 C CA . MET A 1 199 ? 67.627 49.005 64.612 1.00 12.45 199 MET A CA 1
ATOM 1519 C C . MET A 1 199 ? 68.901 49.140 63.787 1.00 13.35 199 MET A C 1
ATOM 1520 O O . MET A 1 199 ? 68.893 49.723 62.711 1.00 12.22 199 MET A O 1
ATOM 1525 N N . PRO A 1 200 ? 70.014 48.588 64.284 1.00 15.51 200 PRO A N 1
ATOM 1526 C CA . PRO A 1 200 ? 71.298 48.653 63.580 1.00 17.79 200 PRO A CA 1
ATOM 1527 C C . PRO A 1 200 ? 71.244 47.867 62.269 1.00 15.03 200 PRO A C 1
ATOM 1528 O O . PRO A 1 200 ? 72.022 48.109 61.343 1.00 15.78 200 PRO A O 1
ATOM 1532 N N . GLU A 1 201 ? 70.303 46.937 62.182 1.00 13.43 201 GLU A N 1
ATOM 1533 C CA . GLU A 1 201 ? 70.206 46.097 60.991 1.00 14.18 201 GLU A CA 1
ATOM 1534 C C . GLU A 1 201 ? 69.602 46.740 59.748 1.00 14.69 201 GLU A C 1
ATOM 1535 O O . GLU A 1 201 ? 69.828 46.247 58.646 1.00 18.43 201 GLU A O 1
ATOM 1541 N N . ILE A 1 202 ? 68.860 47.830 59.902 1.00 11.98 202 ILE A N 1
ATOM 1542 C CA . ILE A 1 202 ? 68.196 48.420 58.741 1.00 10.73 202 ILE A CA 1
ATOM 1543 C C . ILE A 1 202 ? 68.974 49.455 57.953 1.00 10.15 202 ILE A C 1
ATOM 1544 O O . ILE A 1 202 ? 69.880 50.102 58.477 1.00 11.85 202 ILE A O 1
ATOM 1549 N N . HIS A 1 203 ? 68.602 49.607 56.681 1.00 9.30 203 HIS A N 1
ATOM 1550 C CA . HIS A 1 203 ? 69.287 50.522 55.769 1.00 9.99 203 HIS A CA 1
ATOM 1551 C C . HIS A 1 203 ? 68.399 51.569 55.135 1.00 10.50 203 HIS A C 1
ATOM 1552 O O . HIS A 1 203 ? 68.867 52.405 54.345 1.00 11.10 203 HIS A O 1
ATOM 1559 N N . GLY A 1 204 ? 67.118 51.532 55.476 1.00 10.54 204 GLY A N 1
ATOM 1560 C CA . GLY A 1 204 ? 66.190 52.500 54.924 1.00 9.32 204 GLY A CA 1
ATOM 1561 C C . GLY A 1 204 ? 64.847 52.370 55.615 1.00 8.45 204 GLY A C 1
ATOM 1562 O O . GLY A 1 204 ? 64.612 51.395 56.317 1.00 10.72 204 GLY A O 1
ATOM 1563 N N . LEU A 1 205 ? 63.981 53.357 55.429 1.00 9.00 205 LEU A N 1
ATOM 1564 C CA . LEU A 1 205 ? 62.636 53.330 56.013 1.00 10.59 205 LEU A CA 1
ATOM 1565 C C . LEU A 1 205 ? 61.654 53.884 54.991 1.00 11.39 205 LEU A C 1
ATOM 1566 O O . LEU A 1 205 ? 61.948 54.871 54.314 1.00 13.16 205 LEU A O 1
ATOM 1571 N N . MET A 1 206 ? 60.490 53.255 54.895 1.00 10.24 206 MET A N 1
ATOM 1572 C CA . MET A 1 206 ? 59.466 53.692 53.949 1.00 9.88 206 MET A CA 1
ATOM 1573 C C . MET A 1 206 ? 58.142 53.833 54.677 1.00 11.37 206 MET A C 1
ATOM 1574 O O . MET A 1 206 ? 57.877 53.100 55.618 1.00 10.64 206 MET A O 1
ATOM 1579 N N . PHE A 1 207 ? 57.310 54.770 54.227 1.00 12.26 207 PHE A N 1
ATOM 1580 C CA . PHE A 1 207 ? 55.999 54.970 54.839 1.00 13.99 207 PHE A CA 1
ATOM 1581 C C . PHE A 1 207 ? 54.954 54.514 53.822 1.00 13.58 207 PHE A C 1
ATOM 1582 O O . PHE A 1 207 ? 55.192 54.569 52.614 1.00 17.67 207 PHE A O 1
ATOM 1590 N N . GLY A 1 208 ? 53.818 54.035 54.317 1.00 13.44 208 GLY A N 1
ATOM 1591 C CA . GLY A 1 208 ? 52.737 53.622 53.437 1.00 13.04 208 GLY A CA 1
ATOM 1592 C C . GLY A 1 208 ? 51.565 54.526 53.791 1.00 14.08 208 GLY A C 1
ATOM 1593 O O . GLY A 1 208 ? 50.763 54.170 54.644 1.00 13.92 208 GLY A O 1
ATOM 1594 N N . PRO A 1 209 ? 51.439 55.699 53.148 1.00 15.86 209 PRO A N 1
ATOM 1595 C CA . PRO A 1 209 ? 50.347 56.641 53.440 1.00 17.09 209 PRO A CA 1
ATOM 1596 C C . PRO A 1 209 ? 48.937 56.064 53.328 1.00 17.87 209 PRO A C 1
ATOM 1597 O O . PRO A 1 209 ? 48.089 56.302 54.183 1.00 15.96 209 PRO A O 1
ATOM 1601 N N . GLY A 1 210 ? 48.690 55.328 52.251 1.00 18.59 210 GLY A N 1
ATOM 1602 C CA . GLY A 1 210 ? 47.374 54.753 52.033 1.00 17.90 210 GLY A CA 1
ATOM 1603 C C . GLY A 1 210 ? 46.940 53.808 53.131 1.00 18.41 210 GLY A C 1
ATOM 1604 O O . GLY A 1 210 ? 45.888 54.007 53.752 1.00 16.25 210 GLY A O 1
ATOM 1605 N N . ASP A 1 211 ? 47.734 52.767 53.371 1.00 14.50 211 ASP A N 1
ATOM 1606 C CA . ASP A 1 211 ? 47.380 51.826 54.417 1.00 13.60 211 ASP A CA 1
ATOM 1607 C C . ASP A 1 211 ? 47.324 52.527 55.766 1.00 14.37 211 ASP A C 1
ATOM 1608 O O . ASP A 1 211 ? 46.464 52.218 56.581 1.00 13.85 211 ASP A O 1
ATOM 1613 N N . TYR A 1 212 ? 48.226 53.477 56.004 1.00 13.42 212 TYR A N 1
ATOM 1614 C CA . TYR A 1 212 ? 48.202 54.182 57.284 1.00 13.34 212 TYR A CA 1
ATOM 1615 C C . TYR A 1 212 ? 46.877 54.919 57.465 1.00 12.94 212 TYR A C 1
ATOM 1616 O O . TYR A 1 212 ? 46.214 54.783 58.498 1.00 16.60 212 TYR A O 1
ATOM 1625 N N . MET A 1 213 ? 46.495 55.701 56.462 1.00 14.65 213 MET A N 1
ATOM 1626 C CA . MET A 1 213 ? 45.255 56.457 56.545 1.00 17.28 213 MET A CA 1
ATOM 1627 C C . MET A 1 213 ? 44.045 55.563 56.788 1.00 18.53 213 MET A C 1
ATOM 1628 O O . MET A 1 213 ? 43.170 55.896 57.582 1.00 18.87 213 MET A O 1
ATOM 1633 N N . ILE A 1 214 ? 43.993 54.416 56.124 1.00 17.88 214 ILE A N 1
ATOM 1634 C CA . ILE A 1 214 ? 42.866 53.518 56.335 1.00 16.58 214 ILE A CA 1
ATOM 1635 C C . ILE A 1 214 ? 42.869 53.021 57.775 1.00 17.74 214 ILE A C 1
ATOM 1636 O O . ILE A 1 214 ? 41.841 53.023 58.452 1.00 17.96 214 ILE A O 1
ATOM 1641 N N . ASP A 1 215 ? 44.041 52.623 58.256 1.00 13.67 215 ASP A N 1
ATOM 1642 C CA . ASP A 1 215 ? 44.163 52.096 59.596 1.00 17.24 215 ASP A CA 1
ATOM 1643 C C . ASP A 1 215 ? 43.865 53.154 60.649 1.00 16.17 215 ASP A C 1
ATOM 1644 O O . ASP A 1 215 ? 43.364 52.834 61.720 1.00 16.20 215 ASP A O 1
ATOM 1649 N N . ALA A 1 216 ? 44.167 54.406 60.324 1.00 18.80 216 ALA A N 1
ATOM 1650 C CA . ALA A 1 216 ? 43.953 55.518 61.250 1.00 22.80 216 ALA A CA 1
ATOM 1651 C C . ALA A 1 216 ? 42.541 56.091 61.160 1.00 25.36 216 ALA A C 1
ATOM 1652 O O . ALA A 1 216 ? 42.192 57.010 61.904 1.00 23.48 216 ALA A O 1
ATOM 1654 N N . GLY A 1 217 ? 41.738 55.557 60.244 1.00 25.08 217 GLY A N 1
ATOM 1655 C CA . GLY A 1 217 ? 40.377 56.036 60.089 1.00 26.87 217 GLY A CA 1
ATOM 1656 C C . G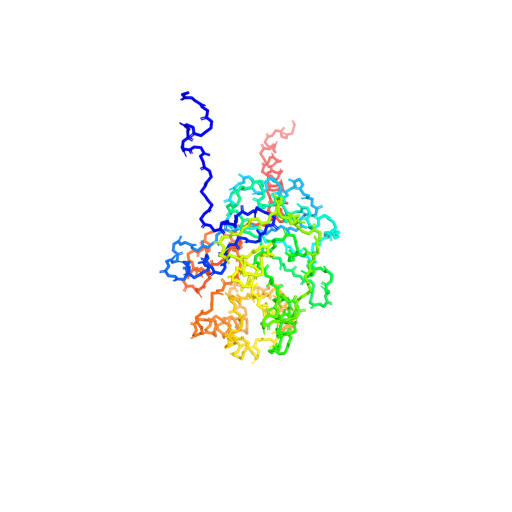LY A 1 217 ? 40.310 57.424 59.488 1.00 26.86 217 GLY A C 1
ATOM 1657 O O . GLY A 1 217 ? 39.365 58.174 59.742 1.00 26.36 217 GLY A O 1
ATOM 1658 N N . LEU A 1 218 ? 41.311 57.771 58.686 1.00 23.83 218 LEU A N 1
ATOM 1659 C CA . LEU A 1 218 ? 41.360 59.077 58.052 1.00 25.62 218 LEU A CA 1
ATOM 1660 C C . LEU A 1 218 ? 40.839 58.969 56.628 1.00 31.80 218 LEU A C 1
ATOM 1661 O O . LEU A 1 218 ? 41.149 58.018 55.915 1.00 35.50 218 LEU A O 1
ATOM 1666 N N . ASP A 1 219 ? 40.042 59.945 56.218 1.00 36.95 219 ASP A N 1
ATOM 1667 C CA . ASP A 1 219 ? 39.474 59.945 54.881 1.00 45.16 219 ASP A CA 1
ATOM 1668 C C . ASP A 1 219 ? 40.543 60.073 53.809 1.00 49.21 219 ASP A C 1
ATOM 1669 O O . ASP A 1 219 ? 40.949 61.178 53.452 1.00 47.61 219 ASP A O 1
ATOM 1674 N N . LEU A 1 220 ? 41.010 58.935 53.305 1.00 54.22 220 LEU A N 1
ATOM 1675 C CA . LEU A 1 220 ? 42.025 58.947 52.262 1.00 59.67 220 LEU A CA 1
ATOM 1676 C C . LEU A 1 220 ? 41.473 59.793 51.125 1.00 60.78 220 LEU A C 1
ATOM 1677 O O . LEU A 1 220 ? 40.322 59.628 50.729 1.00 63.18 220 LEU A O 1
ATOM 1682 N N . ASN A 1 221 ? 42.287 60.715 50.623 1.00 63.55 221 ASN A N 1
ATOM 1683 C CA . ASN A 1 221 ? 41.851 61.599 49.553 1.00 67.74 221 ASN A CA 1
ATOM 1684 C C . ASN A 1 221 ? 40.622 62.366 50.032 1.00 69.61 221 ASN A C 1
ATOM 1685 O O . ASN A 1 221 ? 39.606 62.433 49.339 1.00 69.28 221 ASN A O 1
ATOM 1690 N N . GLY A 1 222 ? 40.723 62.940 51.227 1.00 71.19 222 GLY A N 1
ATOM 1691 C CA . GLY A 1 222 ? 39.609 63.683 51.786 1.00 73.05 222 GLY A CA 1
ATOM 1692 C C . GLY A 1 222 ? 39.979 65.052 52.324 1.00 74.87 222 GLY A C 1
ATOM 1693 O O . GLY A 1 222 ? 39.440 65.494 53.340 1.00 75.40 222 GLY A O 1
ATOM 1694 N N . ALA A 1 223 ? 40.902 65.727 51.649 1.00 76.60 223 ALA A N 1
ATOM 1695 C CA . ALA A 1 223 ? 41.321 67.059 52.067 1.00 76.84 223 ALA A CA 1
ATOM 1696 C C . ALA A 1 223 ? 40.333 68.077 51.497 1.00 76.83 223 ALA A C 1
ATOM 1697 O O . ALA A 1 223 ? 40.510 68.566 50.379 1.00 77.27 223 ALA A O 1
ATOM 1699 N N . LEU A 1 224 ? 39.289 68.378 52.267 1.00 76.66 224 LEU A N 1
ATOM 1700 C CA . LEU A 1 224 ? 38.253 69.325 51.853 1.00 77.91 224 LEU A CA 1
ATOM 1701 C C . LEU A 1 224 ? 38.852 70.553 51.176 1.00 78.16 224 LEU A C 1
ATOM 1702 O O . LEU A 1 224 ? 38.634 70.786 49.986 1.00 78.42 224 LEU A O 1
ATOM 1707 N N . SER A 1 225 ? 39.604 71.335 51.944 1.00 77.57 225 SER A N 1
ATOM 1708 C CA . SER A 1 225 ? 40.259 72.528 51.420 1.00 77.04 225 SER A CA 1
ATOM 1709 C C . SER A 1 225 ? 41.760 72.254 51.413 1.00 75.40 225 SER A C 1
ATOM 1710 O O . SER A 1 225 ? 42.560 73.092 51.833 1.00 75.84 225 SER A O 1
ATOM 1713 N N . GLY A 1 226 ? 42.130 71.072 50.927 1.00 73.84 226 GLY A N 1
ATOM 1714 C CA . GLY A 1 226 ? 43.527 70.683 50.896 1.00 70.82 226 GLY A CA 1
ATOM 1715 C C . GLY A 1 226 ? 43.966 70.433 52.325 1.00 69.40 226 GLY A C 1
ATOM 1716 O O . GLY A 1 226 ? 43.146 70.070 53.168 1.00 71.34 226 GLY A O 1
ATOM 1717 N N . VAL A 1 227 ? 45.252 70.622 52.604 1.00 67.05 227 VAL A N 1
ATOM 1718 C CA . VAL A 1 227 ? 45.776 70.436 53.955 1.00 62.74 227 VAL A CA 1
ATOM 1719 C C . VAL A 1 227 ? 45.483 69.050 54.533 1.00 58.66 227 VAL A C 1
ATOM 1720 O O . VAL A 1 227 ? 44.368 68.779 54.983 1.00 57.10 227 VAL A O 1
ATOM 1724 N N . PRO A 1 228 ? 46.489 68.157 54.532 1.00 54.60 228 PRO A N 1
ATOM 1725 C CA . PRO A 1 228 ? 46.354 66.793 55.056 1.00 49.55 228 PRO A CA 1
ATOM 1726 C C . PRO A 1 228 ? 45.872 66.798 56.502 1.00 44.31 228 PRO A C 1
ATOM 1727 O O . PRO A 1 228 ? 46.012 67.798 57.205 1.00 44.70 228 PRO A O 1
ATOM 1731 N N . HIS A 1 229 ? 45.307 65.680 56.943 1.00 38.10 229 HIS A N 1
ATOM 1732 C CA . HIS A 1 229 ? 44.812 65.576 58.309 1.00 35.37 229 HIS A CA 1
ATOM 1733 C C . HIS A 1 229 ? 45.974 65.747 59.282 1.00 33.73 229 HIS A C 1
ATOM 1734 O O . HIS A 1 229 ? 47.077 65.262 59.034 1.00 31.74 229 HIS A O 1
ATOM 1741 N N . PRO A 1 230 ? 45.742 66.457 60.399 1.00 32.13 230 PRO A N 1
ATOM 1742 C CA . PRO A 1 230 ? 46.783 66.688 61.405 1.00 29.44 230 PRO A CA 1
ATOM 1743 C C . PRO A 1 230 ? 47.370 65.390 61.959 1.00 28.13 230 PRO A C 1
ATOM 1744 O O . PRO A 1 230 ? 48.563 65.324 62.260 1.00 27.01 230 PRO A O 1
ATOM 1748 N N . THR A 1 231 ? 46.530 64.364 62.098 1.00 26.02 231 THR A N 1
ATOM 1749 C CA . THR A 1 231 ? 46.983 63.077 62.616 1.00 23.76 231 THR A CA 1
ATOM 1750 C C . THR A 1 231 ? 48.014 62.478 61.666 1.00 20.18 231 THR A C 1
ATOM 1751 O O . THR A 1 231 ? 48.971 61.848 62.103 1.00 20.87 231 THR A O 1
ATOM 1755 N N . PHE A 1 232 ? 47.808 62.681 60.370 1.00 18.77 232 PHE A N 1
ATOM 1756 C CA . PHE A 1 232 ? 48.733 62.183 59.355 1.00 22.50 232 PHE A CA 1
ATOM 1757 C C . PHE A 1 232 ? 50.022 63.002 59.415 1.00 24.02 232 PHE A C 1
ATOM 1758 O O . PHE A 1 232 ? 51.123 62.452 59.359 1.00 20.00 232 PHE A O 1
ATOM 1766 N N . VAL A 1 233 ? 49.881 64.322 59.521 1.00 22.98 233 VAL A N 1
ATOM 1767 C CA . VAL A 1 233 ? 51.050 65.195 59.597 1.00 23.84 233 VAL A CA 1
ATOM 1768 C C . VAL A 1 233 ? 51.931 64.778 60.771 1.00 21.43 233 VAL A C 1
ATOM 1769 O O . VAL A 1 233 ? 53.148 64.641 60.625 1.00 22.46 233 VAL A O 1
ATOM 1773 N N . GLU A 1 234 ? 51.316 64.574 61.932 1.00 20.75 234 GLU A N 1
ATOM 1774 C CA . GLU A 1 234 ? 52.054 64.165 63.121 1.00 19.74 234 GLU A CA 1
ATOM 1775 C C . GLU A 1 234 ? 52.753 62.828 62.882 1.00 19.45 234 GLU A C 1
ATOM 1776 O O . GLU A 1 234 ? 53.906 62.641 63.275 1.00 18.23 234 GLU A O 1
ATOM 1782 N N . ALA A 1 235 ? 52.043 61.903 62.239 1.00 17.52 235 ALA A N 1
ATOM 1783 C CA . ALA A 1 235 ? 52.594 60.582 61.955 1.00 18.77 235 ALA A CA 1
ATOM 1784 C C . ALA A 1 235 ? 53.823 60.695 61.063 1.00 14.38 235 ALA A C 1
ATOM 1785 O O . ALA A 1 235 ? 54.850 60.070 61.327 1.00 15.26 235 ALA A O 1
ATOM 1787 N N . MET A 1 236 ? 53.725 61.493 60.010 1.00 14.87 236 MET A N 1
ATOM 1788 C CA . MET A 1 236 ? 54.858 61.662 59.104 1.00 17.81 236 MET A CA 1
ATOM 1789 C C . MET A 1 236 ? 56.020 62.372 59.792 1.00 19.05 236 MET A C 1
ATOM 1790 O O . MET A 1 236 ? 57.188 62.103 59.501 1.00 17.48 236 MET A O 1
ATOM 1795 N N . THR A 1 237 ? 55.701 63.279 60.707 1.00 20.45 237 THR A N 1
ATOM 1796 C CA . THR A 1 237 ? 56.745 63.991 61.422 1.00 20.31 237 THR A CA 1
ATOM 1797 C C . THR A 1 237 ? 57.492 63.042 62.337 1.00 18.03 237 THR A C 1
ATOM 1798 O O . THR A 1 237 ? 58.723 63.078 62.402 1.00 21.53 237 THR A O 1
ATOM 1802 N N . LYS A 1 238 ? 56.753 62.195 63.044 1.00 18.20 238 LYS A N 1
ATOM 1803 C CA . LYS A 1 238 ? 57.375 61.239 63.946 1.00 16.02 238 LYS A CA 1
ATOM 1804 C C . LYS A 1 238 ? 58.235 60.263 63.144 1.00 17.19 238 LYS A C 1
ATOM 1805 O O . LYS A 1 238 ? 59.365 59.951 63.524 1.00 14.37 238 LYS A O 1
ATOM 1811 N N . PHE A 1 239 ? 57.688 59.793 62.028 1.00 15.83 239 PHE A N 1
ATOM 1812 C CA . PHE A 1 239 ? 58.392 58.868 61.149 1.00 12.90 239 PHE A CA 1
ATOM 1813 C C . PHE A 1 239 ? 59.685 59.466 60.586 1.00 14.60 239 PHE A C 1
ATOM 1814 O O . PHE A 1 239 ? 60.759 58.866 60.704 1.00 14.96 239 PHE A O 1
ATOM 1822 N N . SER A 1 240 ? 59.590 60.647 59.978 1.00 13.87 240 SER A N 1
ATOM 1823 C CA . SER A 1 240 ? 60.752 61.276 59.359 1.00 15.34 240 SER A CA 1
ATOM 1824 C C . SER A 1 240 ? 61.820 61.673 60.364 1.00 16.03 240 SER A C 1
ATOM 1825 O O . SER A 1 240 ? 63.008 61.540 60.083 1.00 14.53 240 SER A O 1
ATOM 1828 N N . THR A 1 241 ? 61.398 62.161 61.525 1.00 12.92 241 THR A N 1
ATOM 1829 C CA . THR A 1 241 ? 62.347 62.550 62.563 1.00 14.29 241 THR A CA 1
ATOM 1830 C C . THR A 1 241 ? 63.085 61.315 63.085 1.00 15.22 241 THR A C 1
ATOM 1831 O O . THR A 1 241 ? 64.292 61.368 63.344 1.00 15.01 241 THR A O 1
ATOM 1835 N N . ALA A 1 242 ? 62.371 60.200 63.233 1.00 13.28 242 ALA A N 1
ATOM 1836 C CA . ALA A 1 242 ? 63.002 58.973 63.712 1.00 12.16 242 ALA A CA 1
ATOM 1837 C C . ALA A 1 242 ? 64.059 58.512 62.709 1.00 12.63 242 ALA A C 1
ATOM 1838 O O . ALA A 1 242 ? 65.169 58.153 63.097 1.00 13.12 242 ALA A O 1
ATOM 1840 N N . ALA A 1 243 ? 63.714 58.514 61.421 1.00 8.97 243 ALA A N 1
ATOM 1841 C CA . ALA A 1 243 ? 64.669 58.116 60.387 1.00 11.17 243 ALA A CA 1
ATOM 1842 C C . ALA A 1 243 ? 65.899 59.042 60.410 1.00 13.34 243 ALA A C 1
ATOM 1843 O O . ALA A 1 243 ? 67.039 58.584 60.446 1.00 12.26 243 ALA A O 1
ATOM 1845 N N . GLN A 1 244 ? 65.660 60.346 60.400 1.00 13.66 244 GLN A N 1
ATOM 1846 C CA . GLN A 1 244 ? 66.752 61.327 60.404 1.00 13.61 244 GLN A CA 1
ATOM 1847 C C . GLN A 1 244 ? 67.700 61.220 61.603 1.00 11.08 244 GLN A C 1
ATOM 1848 O O . GLN A 1 244 ? 68.920 61.258 61.441 1.00 14.52 244 GLN A O 1
ATOM 1854 N N . ARG A 1 245 ? 67.147 61.082 62.802 1.00 13.56 245 ARG A N 1
ATOM 1855 C CA . ARG A 1 245 ? 67.987 61.021 63.989 1.00 15.88 245 ARG A CA 1
ATOM 1856 C C . ARG A 1 245 ? 68.888 59.789 64.027 1.00 16.20 245 ARG A C 1
ATOM 1857 O O . ARG A 1 245 ? 69.975 59.824 64.614 1.00 12.62 245 ARG A O 1
ATOM 1865 N N . ASN A 1 246 ? 68.444 58.703 63.394 1.00 13.67 246 ASN A N 1
ATOM 1866 C CA . ASN A 1 246 ? 69.205 57.458 63.378 1.00 11.29 246 ASN A CA 1
ATOM 1867 C C . ASN A 1 246 ? 70.076 57.277 62.143 1.00 12.44 246 ASN A C 1
ATOM 1868 O O . ASN A 1 246 ? 70.729 56.243 61.984 1.00 13.04 246 ASN A O 1
ATOM 1873 N N . GLY A 1 247 ? 70.077 58.277 61.268 1.00 11.91 247 GLY A N 1
ATOM 1874 C CA . GLY A 1 247 ? 70.881 58.214 60.063 1.00 12.84 247 GLY A CA 1
ATOM 1875 C C . GLY A 1 247 ? 70.365 57.185 59.070 1.00 14.29 247 GLY A C 1
ATOM 1876 O O . GLY A 1 247 ? 71.155 56.501 58.408 1.00 12.22 247 GLY A O 1
ATOM 1877 N N . VAL A 1 248 ? 69.039 57.084 58.973 1.00 11.10 248 VAL A N 1
ATOM 1878 C CA . VAL A 1 248 ? 68.395 56.135 58.060 1.00 11.15 248 VAL A CA 1
ATOM 1879 C C . VAL A 1 248 ? 67.738 56.896 56.911 1.00 12.19 248 VAL A C 1
ATOM 1880 O O . VAL A 1 248 ? 66.902 57.779 57.129 1.00 15.85 248 VAL A O 1
ATOM 1884 N N . PRO A 1 249 ? 68.111 56.574 55.665 1.00 13.61 249 PRO A N 1
ATOM 1885 C CA . PRO A 1 249 ? 67.490 57.302 54.556 1.00 14.49 249 PRO A CA 1
ATOM 1886 C C . PRO A 1 249 ? 66.058 56.859 54.339 1.00 13.57 249 PRO A C 1
ATOM 1887 O O . PRO A 1 249 ? 65.718 55.704 54.585 1.00 11.04 249 PRO A O 1
ATOM 1891 N N . ILE A 1 250 ? 65.219 57.780 53.881 1.00 12.48 250 ILE A N 1
ATOM 1892 C CA . ILE A 1 250 ? 63.826 57.447 53.621 1.00 13.98 250 ILE A CA 1
ATOM 1893 C C . ILE A 1 250 ? 63.644 57.050 52.158 1.00 13.71 250 ILE A C 1
ATOM 1894 O O . ILE A 1 250 ? 64.275 57.617 51.256 1.00 13.05 250 ILE A O 1
ATOM 1899 N N . PHE A 1 251 ? 62.792 56.048 51.950 1.00 12.82 251 PHE A N 1
ATOM 1900 C CA . PHE A 1 251 ? 62.438 55.518 50.636 1.00 12.54 251 PHE A CA 1
ATOM 1901 C C . PHE A 1 251 ? 60.988 55.927 50.423 1.00 13.68 251 PHE A C 1
ATOM 1902 O O . PHE A 1 251 ? 60.166 55.776 51.328 1.00 13.80 251 PHE A O 1
ATOM 1910 N N . GLY A 1 252 ? 60.653 56.433 49.244 1.00 16.05 252 GLY A N 1
ATOM 1911 C CA . GLY A 1 252 ? 59.270 56.821 49.024 1.00 18.14 252 GLY A CA 1
ATOM 1912 C C . GLY A 1 252 ? 58.954 57.089 47.567 1.00 16.98 252 GLY A C 1
ATOM 1913 O O . GLY A 1 252 ? 59.782 56.846 46.698 1.00 15.66 252 GLY A O 1
ATOM 1914 N N . GLY A 1 253 ? 57.758 57.606 47.308 1.00 21.33 253 GLY A N 1
ATOM 1915 C CA . GLY A 1 253 ? 57.361 57.897 45.942 1.00 20.78 253 GLY A CA 1
ATOM 1916 C C . GLY A 1 253 ? 57.053 59.369 45.780 1.00 20.08 253 GLY A C 1
ATOM 1917 O O . GLY A 1 253 ? 56.800 60.062 46.756 1.00 22.18 253 GLY A O 1
ATOM 1918 N N . ALA A 1 254 ? 57.097 59.863 44.550 1.00 17.78 254 ALA A N 1
ATOM 1919 C CA . ALA A 1 254 ? 56.789 61.261 44.307 1.00 18.51 254 ALA A CA 1
ATOM 1920 C C . ALA A 1 254 ? 55.537 61.327 43.441 1.00 23.05 254 ALA A C 1
ATOM 1921 O O . ALA A 1 254 ? 55.581 60.960 42.272 1.00 24.46 254 ALA A O 1
ATOM 1923 N N . LEU A 1 255 ? 54.435 61.793 44.027 1.00 26.91 255 LEU A N 1
ATOM 1924 C CA . LEU A 1 255 ? 53.161 61.919 43.319 1.00 30.86 255 LEU A CA 1
ATOM 1925 C C . LEU A 1 255 ? 53.367 62.719 42.037 1.00 27.20 255 LEU A C 1
ATOM 1926 O O . LEU A 1 255 ? 52.769 62.427 41.001 1.00 27.33 255 LEU A O 1
ATOM 1931 N N . SER A 1 256 ? 54.210 63.739 42.120 1.00 21.41 256 SER A N 1
ATOM 1932 C CA . SER A 1 256 ? 54.544 64.558 40.963 1.00 19.23 256 SER A CA 1
ATOM 1933 C C . SER A 1 256 ? 56.044 64.785 41.062 1.00 20.54 256 SER A C 1
ATOM 1934 O O . SER A 1 256 ? 56.584 64.958 42.159 1.00 20.26 256 SER A O 1
ATOM 1937 N N . VAL A 1 257 ? 56.729 64.785 39.928 1.00 20.93 257 VAL A N 1
ATOM 1938 C CA . VAL A 1 257 ? 58.171 64.943 39.961 1.00 22.81 257 VAL A CA 1
ATOM 1939 C C . VAL A 1 257 ? 58.649 66.250 40.594 1.00 25.18 257 VAL A C 1
ATOM 1940 O O . VAL A 1 257 ? 59.756 66.306 41.130 1.00 25.91 257 VAL A O 1
ATOM 1944 N N . ASP A 1 258 ? 57.826 67.295 40.573 1.00 25.31 258 ASP A N 1
ATOM 1945 C CA . ASP A 1 258 ? 58.264 68.553 41.170 1.00 25.65 258 ASP A CA 1
ATOM 1946 C C . ASP A 1 258 ? 58.342 68.503 42.697 1.00 25.37 258 ASP A C 1
ATOM 1947 O O . ASP A 1 258 ? 58.758 69.470 43.328 1.00 24.70 258 ASP A O 1
ATOM 1952 N N . MET A 1 259 ? 57.961 67.373 43.286 1.00 19.22 259 MET A N 1
ATOM 1953 C CA . MET A 1 259 ? 58.014 67.214 44.739 1.00 20.40 259 MET A CA 1
ATOM 1954 C C . MET A 1 259 ? 59.402 66.763 45.200 1.00 16.45 259 MET A C 1
ATOM 1955 O O . MET A 1 259 ? 59.725 66.824 46.386 1.00 17.74 259 MET A O 1
ATOM 1960 N N . VAL A 1 260 ? 60.217 66.307 44.260 1.00 14.77 260 VAL A N 1
ATOM 1961 C CA . VAL A 1 260 ? 61.538 65.792 44.582 1.00 17.60 260 VAL A CA 1
ATOM 1962 C C . VAL A 1 260 ? 62.402 66.657 45.511 1.00 16.11 260 VAL A C 1
ATOM 1963 O O . VAL A 1 260 ? 62.930 66.154 46.514 1.00 16.05 260 VAL A O 1
ATOM 1967 N N . PRO A 1 261 ? 62.557 67.957 45.212 1.00 17.49 261 PRO A N 1
ATOM 1968 C CA . PRO A 1 261 ? 63.387 68.767 46.115 1.00 17.83 261 PRO A CA 1
ATOM 1969 C C . PRO A 1 261 ? 62.911 68.728 47.559 1.00 17.46 261 PRO A C 1
ATOM 1970 O O . PRO A 1 261 ? 63.709 68.570 48.482 1.00 19.46 261 PRO A O 1
ATOM 1974 N N . SER A 1 262 ? 61.608 68.861 47.756 1.00 19.12 262 SER A N 1
ATOM 1975 C CA . SER A 1 262 ? 61.050 68.843 49.098 1.00 19.76 262 SER A CA 1
ATOM 1976 C C . SER A 1 262 ? 61.284 67.484 49.757 1.00 21.26 262 SER A C 1
ATOM 1977 O O . SER A 1 262 ? 61.605 67.403 50.947 1.00 19.48 262 SER A O 1
ATOM 1980 N N . LEU A 1 263 ? 61.126 66.410 48.986 1.00 17.23 263 LEU A N 1
ATOM 1981 C CA . LEU A 1 263 ? 61.339 65.081 49.548 1.00 15.67 263 LEU A CA 1
ATOM 1982 C C . LEU A 1 263 ? 62.793 64.920 49.970 1.00 14.30 263 LEU A C 1
ATOM 1983 O O . LEU A 1 263 ? 63.074 64.352 51.021 1.00 16.88 263 LEU A O 1
ATOM 1988 N N . ILE A 1 264 ? 63.722 65.418 49.159 1.00 15.13 264 ILE A N 1
ATOM 1989 C CA . ILE A 1 264 ? 65.132 65.303 49.507 1.00 16.18 264 ILE A CA 1
ATOM 1990 C C . ILE A 1 264 ? 65.406 66.088 50.788 1.00 19.46 264 ILE A C 1
ATOM 1991 O O . ILE A 1 264 ? 66.150 65.630 51.655 1.00 19.45 264 ILE A O 1
ATOM 1996 N N . GLU A 1 265 ? 64.783 67.255 50.917 1.00 18.61 265 GLU A N 1
ATOM 1997 C CA . GLU A 1 265 ? 64.978 68.085 52.110 1.00 21.08 265 GLU A CA 1
ATOM 1998 C C . GLU A 1 265 ? 64.448 67.367 53.342 1.00 21.96 265 GLU A C 1
ATOM 1999 O O . GLU A 1 265 ? 64.943 67.565 54.456 1.00 24.03 265 GLU A O 1
ATOM 2005 N N . GLN A 1 266 ? 63.441 66.531 53.129 1.00 21.62 266 GLN A N 1
ATOM 2006 C CA . GLN A 1 266 ? 62.822 65.763 54.200 1.00 22.91 266 GLN A CA 1
ATOM 2007 C C . GLN A 1 266 ? 63.595 64.497 54.561 1.00 24.73 266 GLN A C 1
ATOM 2008 O O . GLN A 1 266 ? 63.239 63.800 55.510 1.00 25.41 266 GLN A O 1
ATOM 2014 N N . GLY A 1 267 ? 64.638 64.191 53.797 1.00 19.64 267 GLY A N 1
ATOM 2015 C CA . GLY A 1 267 ? 65.428 63.012 54.091 1.00 19.48 267 GLY A CA 1
ATOM 2016 C C . GLY A 1 267 ? 65.258 61.833 53.147 1.00 16.13 267 GLY A C 1
ATOM 2017 O O . GLY A 1 267 ? 65.829 60.775 53.396 1.00 15.66 267 GLY A O 1
ATOM 2018 N N . TYR A 1 268 ? 64.482 61.988 52.078 1.00 14.48 268 TYR A N 1
ATOM 2019 C CA . TYR A 1 268 ? 64.320 60.872 51.140 1.00 10.84 268 TYR A CA 1
ATOM 2020 C C . TYR A 1 268 ? 65.589 60.734 50.306 1.00 11.52 268 TYR A C 1
ATOM 2021 O O . TYR A 1 268 ? 66.090 61.725 49.782 1.00 13.27 268 TYR A O 1
ATOM 2030 N N . ARG A 1 269 ? 66.098 59.515 50.169 1.00 9.87 269 ARG A N 1
ATOM 2031 C CA . ARG A 1 269 ? 67.297 59.290 49.365 1.00 9.00 269 ARG A CA 1
ATOM 2032 C C . ARG A 1 269 ? 67.068 58.237 48.283 1.00 9.87 269 ARG A C 1
ATOM 2033 O O . ARG A 1 269 ? 67.983 57.887 47.544 1.00 10.52 269 ARG A O 1
ATOM 2041 N N . ALA A 1 270 ? 65.842 57.732 48.199 1.00 10.82 270 ALA A N 1
ATOM 2042 C CA . ALA A 1 270 ? 65.475 56.760 47.155 1.00 13.44 270 ALA A CA 1
ATOM 2043 C C . ALA A 1 270 ? 64.036 57.116 46.859 1.00 10.98 270 ALA A C 1
ATOM 2044 O O . ALA A 1 270 ? 63.160 56.923 47.706 1.00 11.89 270 ALA A O 1
ATOM 2046 N N . ILE A 1 271 ? 63.794 57.649 45.663 1.00 12.05 271 ILE A N 1
ATOM 2047 C CA . ILE A 1 271 ? 62.455 58.089 45.297 1.00 10.50 271 ILE A CA 1
ATOM 2048 C C . ILE A 1 271 ? 61.964 57.466 43.995 1.00 10.15 271 ILE A C 1
ATOM 2049 O O . ILE A 1 271 ? 62.652 57.533 42.983 1.00 9.61 271 ILE A O 1
ATOM 2054 N N . ALA A 1 272 ? 60.780 56.861 44.032 1.00 9.92 272 ALA A N 1
ATOM 2055 C CA . ALA A 1 272 ? 60.196 56.290 42.819 1.00 10.93 272 ALA A CA 1
ATOM 2056 C C . ALA A 1 272 ? 59.490 57.491 42.190 1.00 11.18 272 ALA A C 1
ATOM 2057 O O . ALA A 1 272 ? 58.536 58.016 42.766 1.00 14.68 272 ALA A O 1
ATOM 2059 N N . VAL A 1 273 ? 59.967 57.927 41.026 1.00 10.81 273 VAL A N 1
ATOM 2060 C CA . VAL A 1 273 ? 59.399 59.100 40.375 1.00 10.72 273 VAL A CA 1
ATOM 2061 C C . VAL A 1 273 ? 58.346 58.824 39.314 1.00 12.45 273 VAL A C 1
ATOM 2062 O O . VAL A 1 273 ? 57.807 59.753 38.716 1.00 12.34 273 VAL A O 1
ATOM 2066 N N . GLN A 1 274 ? 58.058 57.552 39.080 1.00 10.62 274 GLN A N 1
ATOM 2067 C CA . GLN A 1 274 ? 57.041 57.165 38.105 1.00 12.74 274 GLN A CA 1
ATOM 2068 C C . GLN A 1 274 ? 56.596 55.757 38.511 1.00 13.61 274 GLN A C 1
ATOM 2069 O O . GLN A 1 274 ? 57.345 55.026 39.163 1.00 9.60 274 GLN A O 1
ATOM 2075 N N . PHE A 1 275 ? 55.369 55.393 38.153 1.00 14.11 275 PHE A N 1
ATOM 2076 C CA . PHE A 1 275 ? 54.802 54.093 38.498 1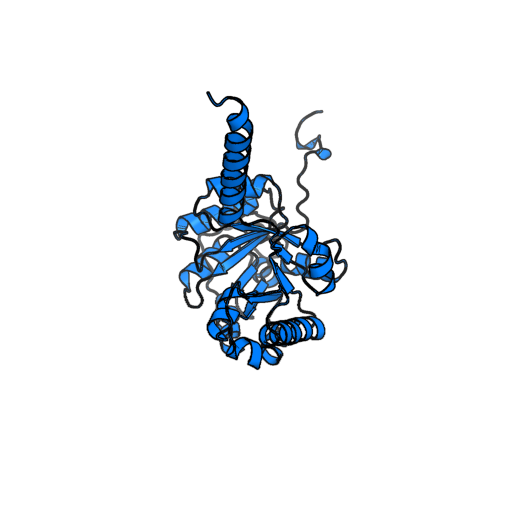.00 14.17 275 PHE A CA 1
ATOM 2077 C C . PHE A 1 275 ? 54.269 53.564 37.176 1.00 12.28 275 PHE A C 1
ATOM 2078 O O . PHE A 1 275 ? 53.519 54.265 36.482 1.00 11.89 275 PHE A O 1
ATOM 2086 N N . ASP A 1 276 ? 54.663 52.351 36.800 1.00 9.58 276 ASP A N 1
ATOM 2087 C CA . ASP A 1 276 ? 54.237 51.873 35.502 1.00 9.49 276 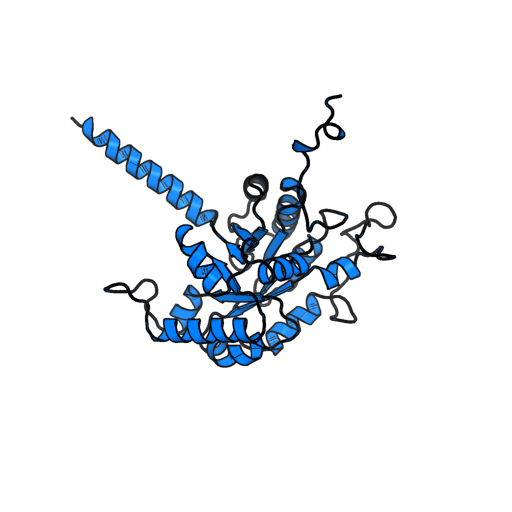ASP A CA 1
ATOM 2088 C C . ASP A 1 276 ? 52.739 51.790 35.274 1.00 11.74 276 ASP A C 1
ATOM 2089 O O . ASP A 1 276 ? 52.255 52.294 34.256 1.00 9.29 276 ASP A O 1
ATOM 2094 N N . VAL A 1 277 ? 51.980 51.231 36.213 1.00 7.83 277 VAL A N 1
ATOM 2095 C CA . VAL A 1 277 ? 50.538 51.115 35.992 1.00 10.45 277 VAL A CA 1
ATOM 2096 C C . VAL A 1 277 ? 49.814 52.461 35.927 1.00 11.41 277 VAL A C 1
ATOM 2097 O O . VAL A 1 277 ? 49.120 52.770 34.945 1.00 10.07 277 VAL A O 1
ATOM 2101 N N . TRP A 1 278 ? 49.969 53.275 36.968 1.00 9.63 278 TRP A N 1
ATOM 2102 C CA . TRP A 1 278 ? 49.299 54.565 36.967 1.00 9.92 278 TRP A CA 1
ATOM 2103 C C . TRP A 1 278 ? 49.855 55.498 35.909 1.00 10.36 278 TRP A C 1
ATOM 2104 O O . TRP A 1 278 ? 49.105 56.271 35.317 1.00 9.92 278 TRP A O 1
ATOM 2115 N N . GLY A 1 279 ? 51.166 55.428 35.681 1.00 8.38 279 GLY A N 1
ATOM 2116 C CA . GLY A 1 279 ? 51.803 56.292 34.698 1.00 10.75 279 GLY A CA 1
ATOM 2117 C C . GLY A 1 279 ? 51.274 56.051 33.291 1.00 9.02 279 GLY A C 1
ATOM 2118 O O . GLY A 1 279 ? 50.907 56.989 32.576 1.00 10.93 279 GLY A O 1
ATOM 2119 N N . LEU A 1 280 ? 51.243 54.786 32.889 1.00 9.61 280 LEU A N 1
ATOM 2120 C CA . LEU A 1 280 ? 50.744 54.439 31.561 1.00 9.04 280 LEU A CA 1
ATOM 2121 C C . LEU A 1 280 ? 49.263 54.793 31.458 1.00 9.15 280 LEU A C 1
ATOM 2122 O O . LEU A 1 280 ? 48.825 55.355 30.454 1.00 9.92 280 LEU A O 1
ATOM 2127 N N . SER A 1 281 ? 48.497 54.463 32.493 1.00 7.96 281 SER A N 1
ATOM 2128 C CA . SER A 1 281 ? 47.060 54.753 32.494 1.00 8.74 281 SER A CA 1
ATOM 2129 C C . SER A 1 281 ? 46.790 56.251 32.284 1.00 10.31 281 SER A C 1
ATOM 2130 O O . SER A 1 281 ? 46.010 56.647 31.405 1.00 9.26 281 SER A O 1
ATOM 2133 N N . ARG A 1 282 ? 47.446 57.088 33.085 1.00 10.18 282 ARG A N 1
ATOM 2134 C CA . ARG A 1 282 ? 47.252 58.537 32.992 1.00 10.22 282 ARG A CA 1
ATOM 2135 C C . ARG A 1 282 ? 47.740 59.113 31.670 1.00 11.15 282 ARG A C 1
ATOM 2136 O O . ARG A 1 282 ? 47.118 60.027 31.115 1.00 11.62 282 ARG A O 1
ATOM 2144 N N . LEU A 1 283 ? 48.850 58.589 31.161 1.00 8.43 283 LEU A N 1
ATOM 2145 C CA . LEU A 1 283 ? 49.385 59.065 29.896 1.00 9.50 283 LEU A CA 1
ATOM 2146 C C . LEU A 1 283 ? 48.378 58.825 28.770 1.00 11.91 283 LEU A C 1
ATOM 2147 O O . LEU A 1 283 ? 48.068 59.731 27.989 1.00 10.33 283 LEU A O 1
ATOM 2152 N N . VAL A 1 284 ? 47.865 57.601 28.693 1.00 9.45 284 VAL A N 1
ATOM 2153 C CA . VAL A 1 284 ? 46.917 57.258 27.643 1.00 9.80 284 VAL A CA 1
ATOM 2154 C C . VAL A 1 284 ? 45.576 57.970 27.833 1.00 11.54 284 VAL A C 1
ATOM 2155 O O . VAL A 1 284 ? 45.041 58.560 26.890 1.00 8.56 284 VAL A O 1
ATOM 2159 N N . HIS A 1 285 ? 45.040 57.942 29.051 1.00 8.14 285 HIS A N 1
ATOM 2160 C CA . HIS A 1 285 ? 43.760 58.594 29.312 1.00 11.49 285 HIS A CA 1
ATOM 2161 C C . HIS A 1 285 ? 43.838 60.090 28.992 1.00 13.74 285 HIS A C 1
ATOM 2162 O O . HIS A 1 285 ? 42.916 60.664 28.413 1.00 11.09 285 HIS A O 1
ATOM 2169 N N . GLY A 1 286 ? 44.947 60.718 29.376 1.00 11.79 286 GLY A N 1
ATOM 2170 C CA . GLY A 1 286 ? 45.110 62.138 29.122 1.00 13.56 286 GLY A CA 1
ATOM 2171 C C . GLY A 1 286 ? 45.217 62.462 27.649 1.00 14.28 286 GLY A C 1
ATOM 2172 O O . GLY A 1 286 ? 44.655 63.467 27.183 1.00 12.10 286 GLY A O 1
ATOM 2173 N N . SER A 1 287 ? 45.930 61.617 26.902 1.00 11.31 287 SER A N 1
ATOM 2174 C CA . SER A 1 287 ? 46.096 61.846 25.471 1.00 12.47 287 SER A CA 1
ATOM 2175 C C . SER A 1 287 ? 44.754 61.698 24.770 1.00 11.32 287 SER A C 1
ATOM 2176 O O . SER A 1 287 ? 44.438 62.478 23.870 1.00 12.70 287 SER A O 1
ATOM 2179 N N . LEU A 1 288 ? 43.968 60.704 25.186 1.00 9.48 288 LEU A N 1
ATOM 2180 C CA . LEU A 1 288 ? 42.641 60.479 24.601 1.00 12.04 288 LEU A CA 1
ATOM 2181 C C . LEU A 1 288 ? 41.740 61.692 24.843 1.00 13.14 288 LEU A C 1
ATOM 2182 O O . LEU A 1 288 ? 41.052 62.169 23.929 1.00 12.37 288 LEU A O 1
ATOM 2187 N N . ALA A 1 289 ? 41.743 62.185 26.078 1.00 12.03 289 ALA A N 1
ATOM 2188 C CA . ALA A 1 289 ? 40.920 63.332 26.438 1.00 13.35 289 ALA A CA 1
ATOM 2189 C C . ALA A 1 289 ? 41.283 64.555 25.603 1.00 14.14 289 ALA A C 1
ATOM 2190 O O . ALA A 1 289 ? 40.400 65.237 25.076 1.00 15.61 289 ALA A O 1
ATOM 2192 N N . GLN A 1 290 ? 42.580 64.830 25.482 1.00 11.09 290 GLN A N 1
ATOM 2193 C CA . GLN A 1 290 ? 43.035 65.982 24.721 1.00 12.65 290 GLN A CA 1
ATOM 2194 C C . GLN A 1 290 ? 42.663 65.834 23.256 1.00 13.42 290 GLN A C 1
ATOM 2195 O O . GLN A 1 290 ? 42.217 66.794 22.617 1.00 14.21 290 GLN A O 1
ATOM 2201 N N . ALA A 1 291 ? 42.845 64.629 22.721 1.00 12.47 291 ALA A N 1
ATOM 2202 C CA . ALA A 1 291 ? 42.529 64.384 21.320 1.00 15.48 291 ALA A CA 1
ATOM 2203 C C . ALA A 1 291 ? 41.043 64.607 21.033 1.00 14.91 291 ALA A C 1
ATOM 2204 O O . ALA A 1 291 ? 40.689 65.321 20.088 1.00 13.71 291 ALA A O 1
ATOM 2206 N N . ARG A 1 292 ? 40.176 64.001 21.839 1.00 12.36 292 ARG A N 1
ATOM 2207 C CA . ARG A 1 292 ? 38.737 64.151 21.635 1.00 13.27 292 ARG A CA 1
ATOM 2208 C C . ARG A 1 292 ? 38.319 65.608 21.775 1.00 16.95 292 ARG A C 1
ATOM 2209 O O . ARG A 1 292 ? 37.504 66.117 20.995 1.00 15.43 292 ARG A O 1
ATOM 2217 N N . ALA A 1 293 ? 38.885 66.285 22.767 1.00 14.17 293 ALA A N 1
ATOM 2218 C CA . ALA A 1 293 ? 38.564 67.690 22.988 1.00 18.06 293 ALA A CA 1
ATOM 2219 C C . ALA A 1 293 ? 38.926 68.533 21.769 1.00 15.09 293 ALA A C 1
ATOM 2220 O O . ALA A 1 293 ? 38.176 69.429 21.380 1.00 17.57 293 ALA A O 1
ATOM 2222 N N . SER A 1 294 ? 40.072 68.242 21.161 1.00 13.02 294 SER A N 1
ATOM 2223 C CA . SER A 1 294 ? 40.534 69.001 20.012 1.00 14.85 294 SER A CA 1
ATOM 2224 C C . SER A 1 294 ? 39.744 68.686 18.748 1.00 15.88 294 SER A C 1
ATOM 2225 O O . SER A 1 294 ? 39.811 69.432 17.767 1.00 18.12 294 SER A O 1
ATOM 2228 N N . ALA A 1 295 ? 38.993 67.589 18.773 1.00 14.92 295 ALA A N 1
ATOM 2229 C CA . ALA A 1 295 ? 38.201 67.201 17.608 1.00 17.64 295 ALA A CA 1
ATOM 2230 C C . ALA A 1 295 ? 36.808 67.815 17.633 1.00 14.63 295 ALA A C 1
ATOM 2231 O O . ALA A 1 295 ? 36.115 67.826 16.621 1.00 17.13 295 ALA A O 1
ATOM 2233 N N . LYS A 1 296 ? 36.391 68.321 18.786 1.00 16.78 296 LYS A N 1
ATOM 2234 C CA . LYS A 1 296 ? 35.063 68.907 18.911 1.00 16.45 296 LYS A CA 1
ATOM 2235 C C . LYS A 1 296 ? 34.780 70.038 17.927 1.00 17.60 296 LYS A C 1
ATOM 2236 O O . LYS A 1 296 ? 33.628 70.256 17.564 1.00 20.07 296 LYS A O 1
ATOM 2242 N N . GLN A 1 297 ? 35.826 70.737 17.491 1.00 18.11 297 GLN A N 1
ATOM 2243 C CA . GLN A 1 297 ? 35.678 71.858 16.560 1.00 18.94 297 GLN A CA 1
ATOM 2244 C C . GLN A 1 297 ? 35.174 71.425 15.185 1.00 24.87 297 GLN A C 1
ATOM 2245 O O . GLN A 1 297 ? 34.765 72.262 14.369 1.00 21.46 297 GLN A O 1
ATOM 2251 N N . PHE A 1 298 ? 35.196 70.120 14.929 1.00 18.22 298 PHE A N 1
ATOM 2252 C CA . PHE A 1 298 ? 34.752 69.597 13.645 1.00 20.57 298 PHE A CA 1
ATOM 2253 C C . PHE A 1 298 ? 33.314 69.093 13.658 1.00 18.69 298 PHE A C 1
ATOM 2254 O O . PHE A 1 298 ? 32.820 68.594 12.645 1.00 23.44 298 PHE A O 1
ATOM 2262 N N . ALA A 1 299 ? 32.644 69.229 14.797 1.00 17.87 299 ALA A N 1
ATOM 2263 C CA . ALA A 1 299 ? 31.266 68.780 14.940 1.00 19.02 299 ALA A CA 1
ATOM 2264 C C . ALA A 1 299 ? 30.356 69.476 13.935 1.00 28.05 299 ALA A C 1
ATOM 2265 O O . ALA A 1 299 ? 30.619 70.607 13.520 1.00 26.88 299 ALA A O 1
ATOM 2267 N N . GLY A 1 300 ? 29.285 68.784 13.562 1.00 32.53 300 GLY A N 1
ATOM 2268 C CA . GLY A 1 300 ? 28.343 69.309 12.593 1.00 38.90 300 GLY A CA 1
ATOM 2269 C C . GLY A 1 300 ? 28.624 68.704 11.226 1.00 48.32 300 GLY A C 1
ATOM 2270 O O . GLY A 1 300 ? 28.714 69.478 10.244 1.00 51.00 300 GLY A O 1
#

InterPro domains:
  IPR005000 HpcH/HpaI aldolase/citrate lyase domain [PF03328] (56-277)
  IPR015813 Pyruvate/Phosphoenolpyruvate kinase-like domain superfamily [SSF51621] (4-293)
  IPR040442 Pyruvate kinase-like domain superfamily [G3DSA:3.20.20.60] (1-300)
  IPR050251 HpcH/HpaI aldolase [PTHR30502] (28-297)

Secondary structure (DSSP, 8-state):
--SGGG-GGGS---TT--SSTTS---HHHHHHHHHH-GGG-EEEEEE-S--HHHHHHHHHT--SEEEEETTTS---HHHHHHHHHHHHHHTTT-SEEEEEPPTT-HHHHHHHHHHT-SEEEETT---HHHHHHHHHHHS-TTT--PPPPSTT-BTTTB---SSTT-TT-HHHHHHH-EEEEEE-SHHHHHTHHHHHT-TT---EEE-HHHHHHHTT--TT--BTB---HHHHHHHHHHHHHHHHTT--EEEE-SSGGGHHHHHHTTEEEEEEEEHHHHHHHHHHHHHHHHHHHHGGG--

Organism: NCBI:txid108330

Solvent-accessible surface area: 15381 Å² total; per-residue (Å²): 122,174,56,118,84,90,59,89,148,106,68,51,166,19,107,51,86,2,34,30,25,40,18,4,0,30,0,40,72,3,2,100,38,0,70,92,58,48,99,116,3,10,59,2,13,12,1,24,41,65,37,41,151,34,0,84,81,25,0,67,95,99,15,46,4,0,31,0,16,14,37,114,8,141,22,102,151,112,71,3,58,55,0,0,45,7,0,3,70,93,5,92,2,88,0,5,0,0,0,30,0,33,36,159,61,119,76,17,8,44,9,0,6,41,0,0,0,0,0,0,0,0,0,55,0,50,50,24,121,45,0,96,84,18,14,82,44,0,7,20,42,144,95,18,143,26,95,75,20,80,228,40,24,39,88,73,149,39,36,50,28,106,58,113,150,14,63,113,1,50,28,0,3,15,60,0,2,0,0,0,0,8,0,4,11,50,140,0,13,114,51,0,64,44,0,1,57,9,118,51,12,37,0,0,15,15,6,61,32,60,7,43,109,83,28,68,18,86,97,155,27,56,184,107,39,125,77,80,84,55,37,73,118,4,31,77,69,0,17,56,0,0,92,141,57,54,14,7,1,3,14,35,1,143,49,88,122,65,18,85,52,10,36,149,71,12,20,36,1,0,9,33,90,54,15,75,149,17,101,64,150,121,73,131,24,61,82,50,133,59,158,67,65,53,153,141,159,84,127

Foldseek 3Di:
DDDPVVCVVPDADQPFFWPDLQAFTFVLVLLVVCLVPVVSQFEAAEEQELDLVVLLVRLLVQGQAYEYEALRRPHDLVSLLSSQSNNCVSVVNNYAYEYEHNLPDLSSLLSCRLRHHQEYEHEADQDLVSQQVVQQQQAPPPRHPHDQDPPSADQPPGQDGPDPPCSSCNVVRVRRHFYEYEQAAPSNLVCLLVNLQDPRHAAYEYDPVSHCVRVVHDVVPQPVDDGDVVSVVSLVSNLVSNVVNVHAYAEEDPAQVCVVVNSVSRHRHYHDYYVPVRVVCVVVVVVVVVVVVCVVVDD

Radius of gyration: 20.51 Å; Cα contacts (8 Å, |Δi|>4): 554; chains: 1; bounding box: 60×47×56 Å

B-factor: mean 19.08, std 12.4, range [4.37, 80.18]